Protein AF-A0AAJ5S9N9-F1 (afdb_monomer)

Sequence (191 aa):
MSDKKNPDVIDAAVEFLREYYRARGEDIRPAHAHAAVSHYLGYNSKIALKSDSFFDSTDVDLLNYNETGIQKLVECVPRMKPNPLQRLDLERVGRVIYAGLAPACECCNEKSIDITPLGYEEREPDGWVCQDCASRYEEDYAFCRFCGEDYIYRAADINHRGECPEHNGESVYDVEEEEDMDSLAEYLQNH

pLDDT: mean 90.34, std 10.28, range [36.78, 98.44]

Organism: NCBI:txid2666183

Foldseek 3Di:
DDPPQQPQLLVQLLVQLQVVVVVVVFHFDSLLSSQLLCQQLVDLGNVRQVPDPPDDRRDLLCQLPGDGDLPSVVVRVCVDDDGDSNVDDSVLSSLSSVLSSHAAAPPPRHGDSQKAFADDRSNDGPGIHHPVVCVVPVQQWAAAPPVDPSHIYGPVQQDPVRHGPVCPCVPPDDPVRVVVVVVVVVVVVVD

Radius of gyration: 21.69 Å; Cα contacts (8 Å, |Δi|>4): 264; chains: 1; bounding box: 78×34×50 Å

Structure (mmCIF, N/CA/C/O backbone):
data_AF-A0AAJ5S9N9-F1
#
_entry.id   AF-A0AAJ5S9N9-F1
#
loop_
_atom_site.group_PDB
_atom_site.id
_atom_site.type_symbol
_atom_site.label_atom_id
_atom_site.label_alt_id
_atom_site.label_comp_id
_atom_site.label_asym_id
_atom_site.label_entity_id
_atom_site.label_seq_id
_atom_site.pdbx_PDB_ins_code
_atom_site.Cartn_x
_atom_site.Cartn_y
_atom_site.Cartn_z
_atom_site.occupancy
_atom_site.B_iso_or_equiv
_atom_site.auth_seq_id
_atom_site.auth_comp_id
_atom_site.auth_asym_id
_atom_site.auth_atom_id
_atom_site.pdbx_PDB_model_num
ATOM 1 N N . MET A 1 1 ? -30.061 4.500 -12.562 1.00 36.78 1 MET A N 1
ATOM 2 C CA . MET A 1 1 ? -28.705 3.943 -12.741 1.00 36.78 1 MET A CA 1
ATOM 3 C C . MET A 1 1 ? -28.222 3.628 -11.342 1.00 36.78 1 MET A C 1
ATOM 5 O O . MET A 1 1 ? -28.295 4.509 -10.504 1.00 36.78 1 MET A O 1
ATOM 9 N N . SER A 1 2 ? -27.962 2.355 -11.045 1.00 39.41 2 SER A N 1
ATOM 10 C CA . SER A 1 2 ? -27.610 1.909 -9.693 1.00 39.41 2 SER A CA 1
ATOM 11 C C . SER A 1 2 ? -26.290 2.558 -9.294 1.00 39.41 2 SER A C 1
ATOM 13 O O . SER A 1 2 ? -25.287 2.268 -9.942 1.00 39.41 2 SER A O 1
ATOM 15 N N . ASP A 1 3 ? -26.298 3.395 -8.255 1.00 39.19 3 ASP A N 1
ATOM 16 C CA . ASP A 1 3 ? -25.095 3.825 -7.542 1.00 39.19 3 ASP A CA 1
ATOM 17 C C . ASP A 1 3 ? -24.361 2.567 -7.071 1.00 39.19 3 ASP A C 1
ATOM 19 O O . ASP A 1 3 ? -24.681 1.982 -6.033 1.00 39.19 3 ASP A O 1
ATOM 23 N N . LYS A 1 4 ? -23.401 2.084 -7.864 1.00 45.16 4 LYS A N 1
ATOM 24 C CA . LYS A 1 4 ? -22.360 1.216 -7.331 1.00 45.16 4 LYS A CA 1
ATOM 25 C C . LYS A 1 4 ? -21.549 2.124 -6.420 1.00 45.16 4 LYS A C 1
ATOM 27 O O . L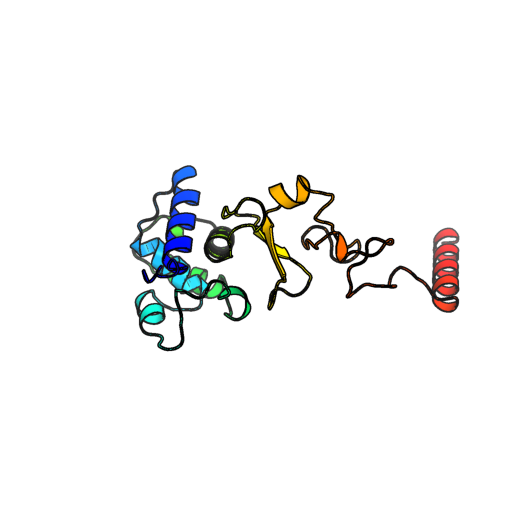YS A 1 4 ? -20.676 2.837 -6.896 1.00 45.16 4 LYS A O 1
ATOM 32 N N . LYS A 1 5 ? -21.902 2.161 -5.131 1.00 50.59 5 LYS A N 1
ATOM 33 C CA . LYS A 1 5 ? -21.013 2.703 -4.102 1.00 50.59 5 LYS A CA 1
ATOM 34 C C . LYS A 1 5 ? -19.645 2.081 -4.348 1.00 50.59 5 LYS A C 1
ATOM 36 O O . LYS A 1 5 ? -19.547 0.852 -4.310 1.00 50.59 5 LYS A O 1
ATOM 41 N N . ASN A 1 6 ? -18.644 2.908 -4.641 1.00 62.38 6 ASN A N 1
ATOM 42 C CA . ASN A 1 6 ? -17.269 2.439 -4.626 1.00 62.38 6 ASN A CA 1
ATOM 43 C C . ASN A 1 6 ? -17.028 1.754 -3.272 1.00 62.38 6 ASN A C 1
ATOM 45 O O . ASN A 1 6 ? -17.528 2.244 -2.249 1.00 62.38 6 ASN A O 1
ATOM 49 N N . PRO A 1 7 ? -16.382 0.577 -3.266 1.00 76.31 7 PRO A N 1
ATOM 50 C CA . PRO A 1 7 ? -16.117 -0.136 -2.030 1.00 76.31 7 PRO A CA 1
ATOM 51 C C . PRO A 1 7 ? -15.269 0.749 -1.115 1.00 76.31 7 PRO A C 1
ATOM 53 O O . PRO A 1 7 ? -14.321 1.383 -1.567 1.00 76.31 7 PRO A O 1
ATOM 56 N N . ASP A 1 8 ? -15.639 0.806 0.163 1.00 92.50 8 ASP A N 1
ATOM 57 C CA . ASP A 1 8 ? -14.889 1.561 1.163 1.00 92.50 8 ASP A CA 1
ATOM 58 C C . ASP A 1 8 ? -13.502 0.920 1.333 1.00 92.50 8 ASP A C 1
ATOM 60 O O . ASP A 1 8 ? -13.375 -0.255 1.698 1.00 92.50 8 ASP A O 1
ATOM 64 N N . VAL A 1 9 ? -12.457 1.683 1.019 1.00 93.81 9 VAL A N 1
ATOM 65 C CA . VAL A 1 9 ? -11.067 1.205 0.991 1.00 93.81 9 VAL A CA 1
ATOM 66 C C . VAL A 1 9 ? -10.547 0.888 2.391 1.00 93.81 9 VAL A C 1
ATOM 68 O O . VAL A 1 9 ? -9.708 0.002 2.560 1.00 93.81 9 VAL A O 1
ATOM 71 N N . ILE A 1 10 ? -11.092 1.545 3.420 1.00 95.88 10 ILE A N 1
ATOM 72 C CA . ILE A 1 10 ? -10.759 1.274 4.819 1.00 95.88 10 ILE A CA 1
ATOM 73 C C . ILE A 1 10 ? -11.354 -0.061 5.239 1.00 95.88 10 ILE A C 1
ATOM 75 O O . ILE A 1 10 ? -10.666 -0.859 5.877 1.00 95.88 10 ILE A O 1
ATOM 79 N N . ASP A 1 11 ? -12.611 -0.322 4.887 1.00 95.81 11 ASP A N 1
ATOM 80 C CA . ASP A 1 11 ? -13.255 -1.608 5.150 1.00 95.81 11 ASP A CA 1
ATOM 81 C C . ASP A 1 11 ? -12.520 -2.745 4.417 1.00 95.81 11 ASP A C 1
ATOM 83 O O . ASP A 1 11 ? -12.259 -3.791 5.018 1.00 95.81 11 ASP A O 1
ATOM 87 N N . ALA A 1 12 ? -12.098 -2.524 3.166 1.00 95.19 12 ALA A N 1
ATOM 88 C CA . ALA A 1 12 ? -11.299 -3.488 2.409 1.00 95.19 12 ALA A CA 1
ATOM 89 C C . ALA A 1 12 ? -9.946 -3.785 3.082 1.00 95.19 12 ALA A C 1
ATOM 91 O O . ALA A 1 12 ? -9.588 -4.951 3.265 1.00 95.19 12 ALA A O 1
ATOM 92 N N . ALA A 1 13 ? -9.221 -2.751 3.523 1.00 97.19 13 ALA A N 1
ATOM 93 C CA . ALA A 1 13 ? -7.955 -2.914 4.235 1.00 97.19 13 ALA A CA 1
ATOM 94 C C . ALA A 1 13 ? -8.126 -3.617 5.590 1.00 97.19 13 ALA A C 1
ATOM 96 O O . ALA A 1 13 ? -7.299 -4.442 5.988 1.00 97.19 13 ALA A O 1
ATOM 97 N N . VAL A 1 14 ? -9.216 -3.319 6.303 1.00 97.88 14 VAL A N 1
ATOM 98 C CA . VAL A 1 14 ? -9.565 -3.968 7.570 1.00 97.88 14 VAL A CA 1
ATOM 99 C C . VAL A 1 14 ? -9.816 -5.455 7.378 1.00 97.88 14 VAL A C 1
ATOM 101 O O . VAL A 1 14 ? -9.286 -6.252 8.155 1.00 97.88 14 VAL A O 1
ATOM 104 N N . GLU A 1 15 ? -10.603 -5.844 6.379 1.00 97.69 15 GLU A N 1
ATOM 105 C CA . GLU A 1 15 ? -10.857 -7.261 6.124 1.00 97.69 15 GLU A CA 1
ATOM 106 C C . GLU A 1 15 ? -9.588 -7.979 5.661 1.00 97.69 15 GLU A C 1
ATOM 108 O O . GLU A 1 15 ? -9.260 -9.016 6.239 1.00 97.69 15 GLU A O 1
ATOM 113 N N . PHE A 1 16 ? -8.795 -7.381 4.765 1.00 97.94 16 PHE A N 1
ATOM 114 C CA . PHE A 1 16 ? -7.518 -7.954 4.325 1.00 97.94 16 PHE A CA 1
ATOM 115 C C . PHE A 1 16 ? -6.560 -8.217 5.500 1.00 97.94 16 PHE A C 1
ATOM 117 O O . PHE A 1 16 ? -6.049 -9.328 5.664 1.00 97.94 16 PHE A O 1
ATOM 124 N N . LEU A 1 17 ? -6.380 -7.233 6.392 1.00 98.44 17 LEU A N 1
ATOM 125 C CA . LEU A 1 17 ? -5.570 -7.379 7.606 1.00 98.44 17 LEU A CA 1
ATOM 126 C C . LEU A 1 17 ? -6.064 -8.537 8.480 1.00 98.44 17 LEU A C 1
ATOM 128 O O . LEU A 1 17 ? -5.274 -9.342 8.984 1.00 98.44 17 LEU A O 1
ATOM 132 N N . ARG A 1 18 ? -7.379 -8.618 8.688 1.00 98.31 18 ARG A N 1
ATOM 133 C CA . ARG A 1 18 ? -7.986 -9.644 9.539 1.00 98.31 18 ARG A CA 1
ATOM 134 C C . ARG A 1 18 ? -7.845 -11.029 8.932 1.00 98.31 18 ARG A C 1
ATOM 136 O O . ARG A 1 18 ? -7.551 -11.962 9.671 1.00 98.31 18 ARG A O 1
ATOM 143 N N . GLU A 1 19 ? -8.051 -11.181 7.632 1.00 98.06 19 GLU A N 1
ATOM 144 C CA . GLU A 1 19 ? -7.910 -12.459 6.933 1.00 98.06 19 GLU A CA 1
ATOM 145 C C . GLU A 1 19 ? -6.461 -12.940 6.928 1.00 98.06 19 GLU A C 1
ATOM 147 O O . GLU A 1 19 ? -6.200 -14.090 7.297 1.00 98.06 19 GLU A O 1
ATOM 152 N N . TYR A 1 20 ? -5.513 -12.042 6.639 1.00 97.88 20 TYR A N 1
ATOM 153 C CA . TYR A 1 20 ? -4.083 -12.340 6.661 1.00 97.88 20 TYR A CA 1
ATOM 154 C C . TYR A 1 20 ? -3.634 -12.920 8.007 1.00 97.88 20 TYR A C 1
ATOM 156 O O . TYR A 1 20 ? -2.923 -13.930 8.061 1.00 97.88 20 TYR A O 1
ATOM 164 N N . TYR A 1 21 ? -4.055 -12.297 9.107 1.00 98.12 21 TYR A N 1
ATOM 165 C CA . TYR A 1 21 ? -3.687 -12.724 10.454 1.00 98.12 21 TYR A CA 1
ATOM 166 C C . TYR A 1 21 ? -4.522 -13.914 10.944 1.00 98.12 21 TYR A C 1
ATOM 168 O O . TYR A 1 21 ? -3.965 -14.830 11.554 1.00 98.12 21 TYR A O 1
ATOM 176 N N . ARG A 1 22 ? -5.807 -14.009 10.582 1.00 97.94 22 ARG A N 1
ATOM 177 C CA . ARG A 1 22 ? -6.646 -15.176 10.905 1.00 97.94 22 ARG A CA 1
ATOM 178 C C . ARG A 1 22 ? -6.066 -16.462 10.321 1.00 97.94 22 ARG A C 1
ATOM 180 O O . ARG A 1 22 ? -5.997 -17.463 11.031 1.00 97.94 22 ARG A O 1
ATOM 187 N N . ALA A 1 23 ? -5.574 -16.424 9.080 1.00 97.12 23 ALA A N 1
ATOM 188 C CA . ALA A 1 23 ? -4.885 -17.551 8.442 1.00 97.12 23 ALA A CA 1
ATOM 189 C C . ALA A 1 23 ? -3.604 -17.989 9.185 1.00 97.12 23 ALA A C 1
ATOM 191 O O . ALA A 1 23 ? -3.107 -19.093 8.977 1.00 97.12 23 ALA A O 1
ATOM 192 N N . ARG A 1 24 ? -3.079 -17.136 10.072 1.00 96.25 24 ARG A N 1
ATOM 193 C CA . ARG A 1 24 ? -1.870 -17.349 10.880 1.00 96.25 24 ARG A CA 1
ATOM 194 C C . ARG A 1 24 ? -2.178 -17.557 12.369 1.00 96.25 24 ARG A C 1
ATOM 196 O O . ARG A 1 24 ? -1.274 -17.489 13.193 1.00 96.25 24 ARG A O 1
ATOM 203 N N . GLY A 1 25 ? -3.440 -17.829 12.716 1.00 96.75 25 GLY A N 1
ATOM 204 C CA . GLY A 1 25 ? -3.875 -18.117 14.089 1.00 96.75 25 GLY A CA 1
ATOM 205 C C . GLY A 1 25 ? -4.161 -16.881 14.948 1.00 96.75 25 GLY A C 1
ATOM 206 O O . GLY A 1 25 ? -4.340 -17.001 16.158 1.00 96.75 25 GLY A O 1
ATOM 207 N N . GLU A 1 26 ? -4.226 -15.699 14.338 1.00 96.62 26 GLU A N 1
ATOM 208 C CA . GLU A 1 26 ? -4.404 -14.417 15.015 1.00 96.62 26 GLU A CA 1
ATOM 209 C C . GLU A 1 26 ? -5.800 -13.838 14.752 1.00 96.62 26 GLU A C 1
ATOM 211 O O . GLU A 1 26 ? -6.088 -13.343 13.664 1.00 96.62 26 GLU A O 1
ATOM 216 N N . ASP A 1 27 ? -6.688 -13.865 15.751 1.00 96.50 27 ASP A N 1
ATOM 217 C CA . ASP A 1 27 ? -8.040 -13.303 15.611 1.00 96.50 27 ASP A CA 1
ATOM 218 C C . ASP A 1 27 ? -8.102 -11.821 16.017 1.00 96.50 27 ASP A C 1
ATOM 220 O O . ASP A 1 27 ? -8.315 -11.455 17.180 1.00 96.50 27 ASP A O 1
ATOM 224 N N . ILE A 1 28 ? -7.919 -10.939 15.034 1.00 97.50 28 ILE A N 1
ATOM 225 C CA . ILE A 1 28 ? -8.038 -9.491 15.221 1.00 97.50 28 ILE A CA 1
ATOM 226 C C . ILE A 1 28 ? -9.510 -9.077 15.083 1.00 97.50 28 ILE A C 1
ATOM 228 O O . ILE A 1 28 ? -10.140 -9.183 14.025 1.00 97.50 28 ILE A O 1
ATOM 232 N N . ARG A 1 29 ? -10.069 -8.535 16.170 1.00 97.06 29 ARG A N 1
ATOM 233 C CA . ARG A 1 29 ? -11.438 -7.9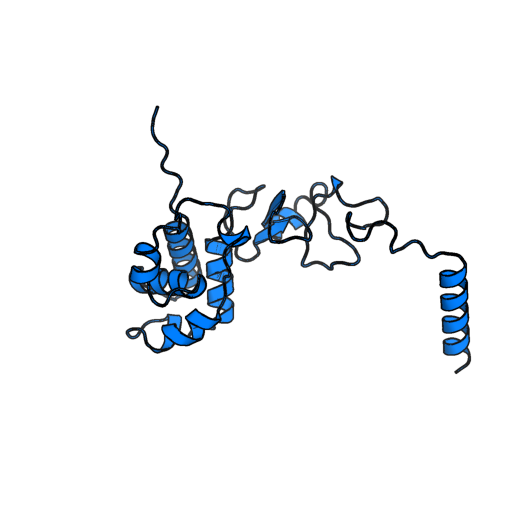97 16.174 1.00 97.06 29 ARG A CA 1
ATOM 234 C C . ARG A 1 29 ? -11.564 -6.794 15.224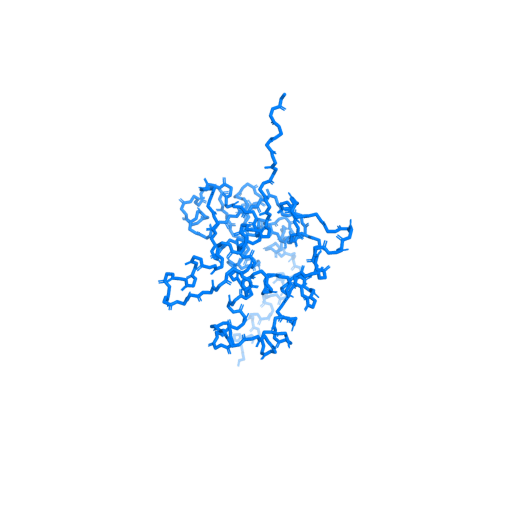 1.00 97.06 29 ARG A C 1
ATOM 236 O O . ARG A 1 29 ? -10.661 -5.955 15.220 1.00 97.06 29 ARG A O 1
ATOM 243 N N . PRO A 1 30 ? -12.715 -6.609 14.544 1.00 96.94 30 PRO A N 1
ATOM 244 C CA . PRO A 1 30 ? -12.934 -5.490 13.620 1.00 96.94 30 PRO A CA 1
ATOM 245 C C . PRO A 1 30 ? -12.592 -4.117 14.209 1.00 96.94 30 PRO A C 1
ATOM 247 O O . PRO A 1 30 ? -11.934 -3.302 13.573 1.00 96.94 30 PRO A O 1
ATOM 250 N N . ALA A 1 31 ? -12.982 -3.862 15.462 1.00 96.31 31 ALA A N 1
ATOM 251 C CA . ALA A 1 31 ? -12.706 -2.589 16.126 1.00 96.31 31 ALA A CA 1
ATOM 252 C C . ALA A 1 31 ? -11.200 -2.292 16.270 1.00 96.31 31 ALA A C 1
ATOM 254 O O . ALA A 1 31 ? -10.799 -1.136 16.162 1.00 96.31 31 ALA A O 1
ATOM 255 N N . HIS A 1 32 ? -10.376 -3.320 16.498 1.00 97.75 32 HIS A N 1
ATOM 256 C CA . HIS A 1 32 ? -8.926 -3.165 16.614 1.00 97.75 32 HIS A CA 1
ATOM 257 C C . HIS A 1 32 ? -8.269 -3.004 15.243 1.00 97.75 32 HIS A C 1
ATOM 259 O O . HIS A 1 32 ? -7.399 -2.155 15.096 1.00 97.75 32 HIS A O 1
ATOM 265 N N . ALA A 1 33 ? -8.731 -3.755 14.239 1.00 98.00 33 ALA A N 1
ATOM 266 C CA . ALA A 1 33 ? -8.258 -3.623 12.863 1.00 98.00 33 ALA A CA 1
ATOM 267 C C . ALA A 1 33 ? -8.526 -2.215 12.310 1.00 98.00 33 ALA A C 1
ATOM 269 O O . ALA A 1 33 ? -7.608 -1.567 11.823 1.00 98.00 33 ALA A O 1
ATOM 270 N N . HIS A 1 34 ? -9.736 -1.676 12.490 1.00 97.88 34 HIS A N 1
ATOM 271 C CA . HIS A 1 34 ? -10.019 -0.293 12.099 1.00 97.88 34 HIS A CA 1
ATOM 272 C C . HIS A 1 34 ? -9.128 0.727 12.804 1.00 97.88 34 HIS A C 1
ATOM 274 O O . HIS A 1 34 ? -8.722 1.706 12.185 1.00 97.88 34 HIS A O 1
ATOM 280 N N . ALA A 1 35 ? -8.872 0.540 14.102 1.00 97.75 35 ALA A N 1
ATOM 281 C CA . ALA A 1 35 ? -7.980 1.428 14.834 1.00 97.75 35 ALA A CA 1
ATOM 282 C C . ALA A 1 35 ? -6.565 1.369 14.244 1.00 97.75 35 ALA A C 1
ATOM 284 O O . ALA A 1 35 ? -6.002 2.419 13.965 1.00 97.75 35 ALA A O 1
ATOM 285 N N . ALA A 1 36 ? -6.046 0.169 13.963 1.00 98.06 36 ALA A N 1
ATOM 286 C CA . ALA A 1 36 ? -4.746 -0.018 13.328 1.00 98.06 36 ALA A CA 1
ATOM 287 C C . ALA A 1 36 ? -4.664 0.662 11.953 1.00 98.06 36 ALA A C 1
ATOM 289 O O . ALA A 1 36 ? -3.747 1.442 11.730 1.00 98.06 36 ALA A O 1
ATOM 290 N N . VAL A 1 37 ? -5.652 0.458 11.073 1.00 97.94 37 VAL A N 1
ATOM 291 C CA . VAL A 1 37 ? -5.695 1.132 9.761 1.00 97.94 37 VAL A CA 1
ATOM 292 C C . VAL A 1 37 ? -5.740 2.655 9.924 1.00 97.94 37 VAL A C 1
ATOM 294 O O . VAL A 1 37 ? -4.993 3.367 9.266 1.00 97.94 37 VAL A O 1
ATOM 297 N N . SER A 1 38 ? -6.530 3.167 10.873 1.00 97.19 38 SER A N 1
ATOM 298 C CA . SER A 1 38 ? -6.585 4.615 11.143 1.00 97.19 38 SER A CA 1
ATOM 299 C C . SER A 1 38 ? -5.248 5.162 11.647 1.00 97.19 38 SER A C 1
ATOM 301 O O . SER A 1 38 ? -4.851 6.257 11.268 1.00 97.19 38 SER A O 1
ATOM 303 N N . HIS A 1 39 ? -4.551 4.408 12.501 1.00 97.69 39 HIS A N 1
ATOM 304 C CA . HIS A 1 39 ? -3.219 4.771 12.975 1.00 97.69 39 HIS A CA 1
ATOM 305 C C . HIS A 1 39 ? -2.203 4.758 11.840 1.00 97.69 39 HIS A C 1
ATOM 307 O O . HIS A 1 39 ? -1.401 5.674 11.758 1.00 97.69 39 HIS A O 1
ATOM 313 N N . TYR A 1 40 ? -2.253 3.772 10.946 1.00 97.62 40 TYR A N 1
ATOM 314 C CA . TYR A 1 40 ? -1.366 3.731 9.785 1.00 97.62 40 TYR A CA 1
ATOM 315 C C . TYR A 1 40 ? -1.542 4.951 8.865 1.00 97.62 40 TYR A C 1
ATOM 317 O O . TYR A 1 40 ? -0.566 5.462 8.328 1.00 97.62 40 TYR A O 1
ATOM 325 N N . LEU A 1 41 ? -2.768 5.473 8.769 1.00 95.94 41 LEU A N 1
ATOM 326 C CA . LEU A 1 41 ? -3.107 6.716 8.066 1.00 95.94 41 LEU A CA 1
ATOM 327 C C . LEU A 1 41 ? -2.806 7.997 8.876 1.00 95.94 41 LEU A C 1
ATOM 329 O O . LEU A 1 41 ? -3.304 9.066 8.549 1.00 95.94 41 LEU A O 1
ATOM 333 N N . GLY A 1 42 ? -2.069 7.909 9.986 1.00 95.50 42 GLY A N 1
ATOM 334 C CA . GLY A 1 42 ? -1.658 9.078 10.773 1.00 95.50 42 GLY A CA 1
ATOM 335 C C . GLY A 1 42 ? -2.635 9.523 11.875 1.00 95.50 42 GLY A C 1
ATOM 336 O O . GLY A 1 42 ? -2.307 10.393 12.689 1.00 95.50 42 GLY A O 1
ATOM 337 N N . TYR A 1 43 ? -3.817 8.912 11.993 1.00 95.69 43 TYR A N 1
ATOM 338 C CA . TYR A 1 43 ? -4.842 9.347 12.947 1.00 95.69 43 TYR A CA 1
ATOM 339 C C . TYR A 1 43 ? -4.687 8.705 14.331 1.00 95.69 43 TYR A C 1
ATOM 341 O O . TYR A 1 43 ? -4.422 7.516 14.492 1.00 95.69 43 TYR A O 1
ATOM 349 N N . ASN A 1 44 ? -4.992 9.468 15.385 1.00 95.06 44 ASN A N 1
ATOM 350 C CA . ASN A 1 44 ? -4.966 8.957 16.765 1.00 95.06 44 ASN A CA 1
ATOM 351 C C . ASN A 1 44 ? -6.136 8.008 17.098 1.00 95.06 44 ASN A C 1
ATOM 353 O O . ASN A 1 44 ? -6.152 7.415 18.174 1.00 95.06 44 ASN A O 1
ATOM 357 N N . SER A 1 45 ? -7.159 7.893 16.241 1.00 94.06 45 SER A N 1
ATOM 358 C CA . SER A 1 45 ? -8.272 6.949 16.421 1.00 94.06 45 SER A CA 1
ATOM 359 C C . SER A 1 45 ? -9.131 6.813 15.160 1.00 94.06 45 SER A C 1
ATOM 361 O O . SER A 1 45 ? -9.163 7.714 14.326 1.00 94.06 45 SER A O 1
ATO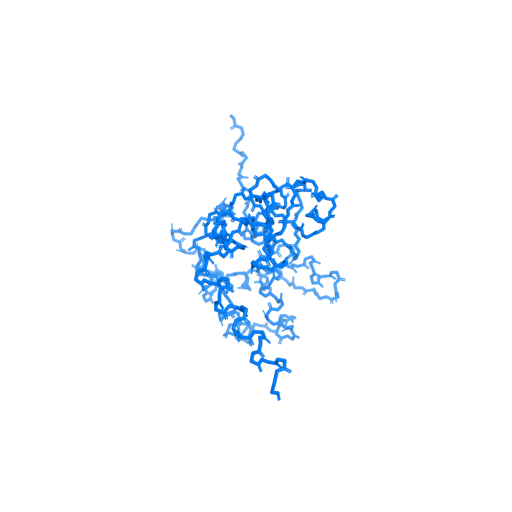M 363 N N . LYS A 1 46 ? -9.944 5.748 15.100 1.00 93.88 46 LYS A N 1
ATOM 364 C CA . LYS A 1 46 ? -11.015 5.587 14.097 1.00 93.88 46 LYS A CA 1
ATOM 365 C C . LYS A 1 46 ? -11.997 6.766 14.068 1.00 93.88 46 LYS A C 1
ATOM 367 O O . LYS A 1 46 ? -12.507 7.113 13.011 1.00 93.88 46 LYS A O 1
ATOM 372 N N . ILE A 1 47 ? -12.306 7.354 15.226 1.00 94.69 47 ILE A N 1
ATOM 373 C CA . ILE A 1 47 ? -13.248 8.482 15.316 1.00 94.69 47 ILE A CA 1
ATOM 374 C C . ILE A 1 47 ? -12.629 9.739 14.704 1.00 94.69 47 ILE A C 1
ATOM 376 O O . ILE A 1 47 ? -13.343 10.485 14.044 1.00 94.69 47 ILE A O 1
ATOM 380 N N . ALA A 1 48 ? -11.321 9.946 14.889 1.00 94.81 48 ALA A N 1
ATOM 381 C CA . ALA A 1 48 ? -10.605 11.069 14.295 1.00 94.81 48 ALA A CA 1
ATOM 382 C C . ALA A 1 48 ? -10.610 10.971 12.764 1.00 94.81 48 ALA A C 1
ATOM 384 O O . ALA A 1 48 ? -11.031 11.926 12.127 1.00 94.81 48 ALA A O 1
ATOM 385 N N . LEU A 1 49 ? -10.280 9.796 12.208 1.00 94.25 49 LEU A N 1
ATOM 386 C CA . LEU A 1 49 ? -10.369 9.533 10.765 1.00 94.25 49 LEU A CA 1
ATOM 387 C C . LEU A 1 49 ? -11.779 9.821 10.225 1.00 94.25 49 LEU A C 1
ATOM 389 O O . LEU A 1 49 ? -11.953 10.574 9.281 1.00 94.25 4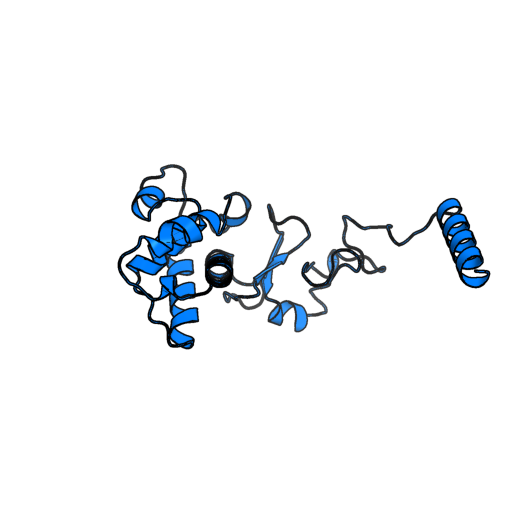9 LEU A O 1
ATOM 393 N N . LYS A 1 50 ? -12.818 9.278 10.873 1.00 92.19 50 LYS A N 1
ATOM 394 C CA . LYS A 1 50 ? -14.214 9.469 10.437 1.00 92.19 50 LYS A CA 1
ATOM 395 C C . LYS A 1 50 ? -14.741 10.896 10.565 1.00 92.19 50 LYS A C 1
ATOM 397 O O . LYS A 1 50 ? -15.769 11.207 9.973 1.00 92.19 50 LYS A O 1
ATOM 402 N N . SER A 1 51 ? -14.122 11.704 11.418 1.00 93.56 51 SER A N 1
ATOM 403 C CA . SER A 1 51 ? -14.513 13.099 11.624 1.00 93.56 51 SER A CA 1
ATOM 404 C C . SER A 1 51 ? -13.788 14.049 10.671 1.00 93.56 51 SER A C 1
ATOM 406 O O . SER A 1 51 ? -14.090 15.240 10.683 1.00 93.56 51 SER A O 1
ATOM 408 N N . ASP A 1 52 ? -12.832 13.550 9.884 1.00 92.88 52 ASP A N 1
ATOM 409 C CA . ASP A 1 52 ? -12.106 14.344 8.905 1.00 92.88 52 ASP A CA 1
ATOM 410 C C . ASP A 1 52 ? -12.969 14.569 7.660 1.00 92.88 52 ASP A C 1
ATOM 412 O O . ASP A 1 52 ? -13.328 13.631 6.953 1.00 92.88 52 ASP A O 1
ATOM 416 N N . SER A 1 53 ? -13.330 15.826 7.404 1.00 90.81 53 SER A N 1
ATOM 417 C CA . SER A 1 53 ? -14.154 16.206 6.255 1.00 90.81 53 SER A CA 1
ATOM 418 C C . SER A 1 53 ? -13.408 16.174 4.922 1.00 90.81 53 SER A C 1
ATOM 420 O O . SER A 1 53 ? -14.057 16.271 3.883 1.00 90.81 53 SER A O 1
ATOM 422 N N . PHE A 1 54 ? -12.076 16.104 4.943 1.00 87.75 54 PHE A N 1
ATOM 423 C CA . PHE A 1 54 ? -11.241 16.046 3.743 1.00 87.75 54 PHE A CA 1
ATOM 424 C C . PHE A 1 54 ? -10.846 14.616 3.369 1.00 87.75 54 PHE A C 1
ATOM 426 O O . PHE A 1 54 ? -10.284 14.410 2.299 1.00 87.75 54 PHE A O 1
ATOM 433 N N . PHE A 1 55 ? -11.149 13.639 4.226 1.00 90.00 55 PHE A N 1
ATOM 434 C CA . PHE A 1 55 ? -10.847 12.240 3.969 1.00 90.00 55 PHE A CA 1
ATOM 435 C C . PHE A 1 55 ? -11.972 11.569 3.168 1.00 90.00 55 PHE A C 1
ATOM 437 O O . PHE A 1 55 ? -13.113 11.495 3.634 1.00 90.00 55 PHE A O 1
ATOM 444 N N . ASP A 1 56 ? -11.647 11.029 1.993 1.00 90.81 56 ASP A N 1
ATOM 445 C CA . ASP A 1 56 ? -12.560 10.219 1.184 1.00 90.81 56 ASP A CA 1
ATOM 446 C C . ASP A 1 56 ? -12.221 8.727 1.326 1.00 90.81 56 ASP A C 1
ATOM 448 O O . ASP A 1 56 ? -11.200 8.249 0.841 1.00 90.81 56 ASP A O 1
ATOM 452 N N . SER A 1 57 ? -13.098 7.962 1.987 1.00 90.12 57 SER A N 1
ATOM 453 C CA . SER A 1 57 ? -12.913 6.514 2.158 1.00 90.12 57 SER A CA 1
ATOM 454 C C . SER A 1 57 ? -13.255 5.688 0.917 1.00 90.12 57 SER A C 1
ATOM 456 O O . SER A 1 57 ? -13.203 4.460 0.967 1.00 90.12 57 SER A O 1
ATOM 458 N N . THR A 1 58 ? -13.632 6.325 -0.187 1.00 91.38 58 THR A N 1
ATOM 459 C CA . THR A 1 58 ? -13.903 5.669 -1.472 1.00 91.38 58 THR A CA 1
ATOM 460 C C . THR A 1 58 ? -12.837 5.946 -2.525 1.00 91.38 58 THR A C 1
ATOM 462 O O . THR A 1 58 ? -12.934 5.410 -3.633 1.00 91.38 58 THR A O 1
ATOM 465 N N . ASP A 1 59 ? -11.827 6.742 -2.172 1.00 90.44 59 ASP A N 1
ATOM 466 C CA . ASP A 1 59 ? -10.690 7.031 -3.029 1.00 90.44 59 ASP A CA 1
ATOM 467 C C . ASP A 1 59 ? -9.718 5.844 -3.050 1.00 90.44 59 ASP A C 1
ATOM 469 O O . ASP A 1 59 ? -9.117 5.479 -2.038 1.00 90.44 59 ASP A O 1
ATOM 473 N N . VAL A 1 60 ? -9.595 5.220 -4.220 1.00 87.56 60 VAL A N 1
ATOM 474 C CA . VAL A 1 60 ? -8.723 4.061 -4.452 1.00 87.56 60 VAL A CA 1
ATOM 475 C C . VAL A 1 60 ? -7.250 4.448 -4.538 1.00 87.56 60 VAL A C 1
ATOM 477 O O . VAL A 1 60 ? -6.392 3.607 -4.281 1.00 87.56 60 VAL A O 1
ATOM 480 N N . ASP A 1 61 ? -6.969 5.719 -4.815 1.00 86.50 61 ASP A N 1
ATOM 481 C CA . ASP A 1 61 ? -5.630 6.266 -4.994 1.00 86.50 61 ASP A CA 1
ATOM 482 C C . ASP A 1 61 ? -5.118 6.921 -3.703 1.00 86.50 61 ASP A C 1
ATOM 484 O O . ASP A 1 61 ? -4.141 7.662 -3.711 1.00 86.50 61 ASP A O 1
ATOM 488 N N . LEU A 1 62 ? -5.737 6.633 -2.551 1.00 89.00 62 LEU A N 1
ATOM 489 C CA . LEU A 1 62 ? -5.416 7.287 -1.278 1.00 89.00 62 LEU A CA 1
ATOM 490 C C . LEU A 1 62 ? -3.921 7.229 -0.907 1.00 89.00 62 LEU A C 1
ATOM 492 O O . LEU A 1 62 ? -3.422 8.144 -0.253 1.00 89.00 62 LEU A O 1
ATOM 496 N N . LEU A 1 63 ? -3.209 6.161 -1.285 1.00 89.50 63 LEU A N 1
ATOM 497 C CA . LEU A 1 63 ? -1.795 5.964 -0.952 1.00 89.50 63 LEU A CA 1
ATOM 498 C C . LEU A 1 63 ? -0.873 6.909 -1.728 1.00 89.50 63 LEU A C 1
ATOM 500 O O . LEU A 1 63 ? 0.221 7.197 -1.255 1.00 89.50 63 LEU A O 1
ATOM 504 N N . ASN A 1 64 ? -1.336 7.430 -2.862 1.00 84.06 64 ASN A N 1
ATOM 505 C CA . ASN A 1 64 ? -0.565 8.284 -3.758 1.00 84.06 64 ASN A CA 1
ATOM 506 C C . ASN A 1 64 ? -0.254 9.653 -3.130 1.00 84.06 64 ASN A C 1
ATOM 508 O O . ASN A 1 64 ? 0.767 10.274 -3.427 1.00 84.06 64 ASN A O 1
ATOM 512 N N . TYR A 1 65 ? -1.128 10.132 -2.240 1.00 81.25 65 TYR A N 1
ATOM 513 C CA . TYR A 1 65 ? -1.029 11.475 -1.662 1.00 81.25 65 TYR A CA 1
ATOM 514 C C . TYR A 1 65 ? -1.101 11.522 -0.131 1.00 81.25 65 TYR A C 1
ATOM 516 O O . TYR A 1 65 ? -0.714 12.538 0.452 1.00 81.25 65 TYR A O 1
ATOM 524 N N . ASN A 1 66 ? -1.581 10.473 0.547 1.00 82.75 66 ASN A N 1
ATOM 525 C CA . ASN A 1 66 ? -1.585 10.453 2.010 1.00 82.75 66 ASN A CA 1
ATOM 526 C C . ASN A 1 66 ? -0.217 10.052 2.561 1.00 82.75 66 ASN A C 1
ATOM 528 O O . ASN A 1 66 ? 0.340 9.014 2.208 1.00 82.75 66 ASN A O 1
ATOM 532 N N . GLU A 1 67 ? 0.278 10.828 3.524 1.00 81.75 67 GLU A N 1
ATOM 533 C CA . GLU A 1 67 ? 1.413 10.404 4.336 1.00 81.75 67 GLU A CA 1
ATOM 534 C C . GLU A 1 67 ? 0.969 9.239 5.231 1.00 81.75 67 GLU A C 1
ATOM 536 O O . GLU A 1 67 ? 0.200 9.404 6.181 1.00 81.75 67 GLU A O 1
ATOM 541 N N . THR A 1 68 ? 1.425 8.034 4.895 1.00 89.75 68 THR A N 1
ATOM 542 C CA . THR A 1 68 ? 1.164 6.825 5.677 1.00 89.75 68 THR A CA 1
ATOM 543 C C . THR A 1 68 ? 2.410 6.404 6.440 1.00 89.75 68 THR A C 1
ATOM 545 O O . THR A 1 68 ? 3.538 6.736 6.075 1.00 89.75 68 THR A O 1
ATOM 548 N N . GLY A 1 69 ? 2.237 5.676 7.542 1.00 91.50 69 GLY A N 1
ATOM 549 C CA . GLY A 1 69 ? 3.397 5.212 8.281 1.00 91.50 69 GLY A CA 1
ATOM 550 C C . GLY A 1 69 ? 3.106 4.478 9.575 1.00 91.50 69 GLY A C 1
ATOM 551 O O . GLY A 1 69 ? 2.030 4.531 10.170 1.00 91.50 69 GLY A O 1
ATOM 552 N N . ILE A 1 70 ? 4.140 3.79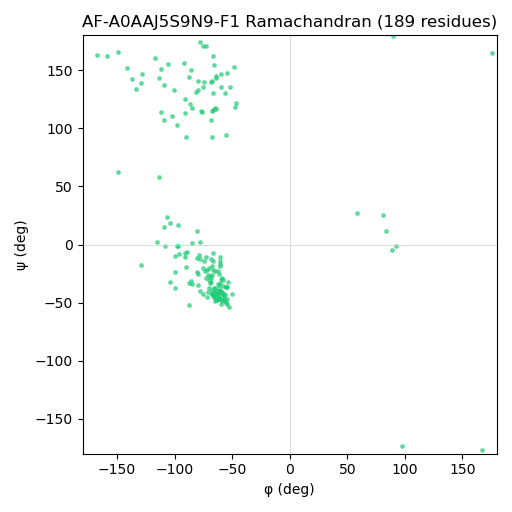9 10.062 1.00 95.75 70 ILE A N 1
ATOM 553 C CA . ILE A 1 70 ? 4.057 2.988 11.279 1.00 95.75 70 ILE A CA 1
ATOM 554 C C . ILE A 1 70 ? 4.163 3.804 12.571 1.00 95.75 70 ILE A C 1
ATOM 556 O O . ILE A 1 70 ? 3.891 3.271 13.643 1.00 95.75 70 ILE A O 1
ATOM 560 N N . GLN A 1 71 ? 4.541 5.084 12.504 1.00 96.38 71 GLN A N 1
ATOM 561 C CA . GLN A 1 71 ? 4.814 5.903 13.693 1.00 96.38 71 GLN A CA 1
ATOM 562 C C . GLN A 1 71 ? 3.623 5.895 14.662 1.00 96.38 71 GLN A C 1
ATOM 564 O O . GLN A 1 71 ? 3.745 5.536 15.833 1.00 96.38 71 GLN A O 1
ATOM 569 N N . LYS A 1 72 ? 2.427 6.180 14.145 1.00 96.50 72 LYS A N 1
ATOM 570 C CA . LYS A 1 72 ? 1.189 6.188 14.928 1.00 96.50 72 LYS A CA 1
ATOM 571 C C . LYS A 1 72 ? 0.738 4.796 15.359 1.00 96.50 72 LYS A C 1
ATOM 573 O O . LYS A 1 72 ? 0.163 4.671 16.442 1.00 96.50 72 LYS A O 1
ATOM 578 N N . LEU A 1 73 ? 1.025 3.750 14.578 1.00 96.25 73 LEU A N 1
ATOM 579 C CA . LEU A 1 73 ? 0.812 2.362 15.009 1.00 96.25 73 LEU A CA 1
ATOM 580 C C . LEU A 1 73 ? 1.633 2.064 16.269 1.00 96.25 73 LEU A C 1
ATOM 582 O O . LEU A 1 73 ? 1.072 1.610 17.267 1.00 96.25 73 LEU A O 1
ATOM 586 N N . VAL A 1 74 ? 2.931 2.374 16.244 1.00 97.25 74 VAL A N 1
ATOM 587 C CA . VAL A 1 74 ? 3.861 2.160 17.365 1.00 97.25 74 VAL A CA 1
ATOM 588 C C . VAL A 1 74 ? 3.445 2.966 18.597 1.00 97.25 74 VAL A C 1
ATOM 590 O O . VAL A 1 74 ? 3.475 2.450 19.713 1.00 97.25 74 VAL A O 1
ATOM 593 N N . GLU A 1 75 ? 2.987 4.205 18.413 1.00 97.06 75 GLU A N 1
ATOM 594 C CA . GLU A 1 75 ? 2.504 5.046 19.514 1.00 97.06 75 GLU A CA 1
ATOM 595 C C . GLU A 1 75 ? 1.201 4.533 20.150 1.00 97.06 75 GLU A C 1
ATOM 597 O O . GLU A 1 75 ? 1.038 4.583 21.377 1.00 97.06 75 GLU A O 1
ATOM 602 N N . CYS A 1 76 ? 0.243 4.092 19.328 1.00 97.00 76 CYS A N 1
ATOM 603 C CA . CYS A 1 76 ? -1.143 3.907 19.758 1.00 97.00 76 CYS A CA 1
ATOM 604 C C . CYS A 1 76 ? -1.500 2.455 20.085 1.00 97.00 76 CYS A C 1
ATOM 606 O O . CYS A 1 76 ? -2.224 2.223 21.058 1.00 97.00 76 CYS A O 1
ATOM 608 N N . VAL A 1 77 ? -0.984 1.471 19.338 1.00 96.88 77 VAL A N 1
ATOM 609 C CA . VAL A 1 77 ? -1.320 0.047 19.534 1.00 96.88 77 VAL A CA 1
ATOM 610 C C . VAL A 1 77 ? -1.032 -0.436 20.965 1.00 96.88 77 VAL A C 1
ATOM 612 O O . VAL A 1 77 ? -1.913 -1.074 21.555 1.00 96.88 77 VAL A O 1
ATOM 615 N N . PRO A 1 78 ? 0.104 -0.090 21.605 1.00 96.75 78 PRO A N 1
ATOM 616 C CA . PRO A 1 78 ? 0.372 -0.496 22.987 1.00 96.75 78 PRO A CA 1
ATOM 617 C C . PRO A 1 78 ? -0.648 0.033 24.006 1.00 96.75 78 PRO A C 1
ATOM 619 O O . PRO A 1 78 ? -0.851 -0.585 25.048 1.00 96.75 78 PRO A O 1
ATOM 622 N N . ARG A 1 79 ? -1.325 1.151 23.709 1.00 95.56 79 ARG A N 1
ATOM 623 C CA . ARG A 1 79 ? -2.296 1.812 24.602 1.00 95.56 79 ARG A CA 1
ATOM 624 C C . ARG A 1 79 ? -3.734 1.329 24.399 1.00 95.56 79 ARG A C 1
ATOM 626 O O . ARG A 1 79 ? -4.625 1.715 25.156 1.00 95.56 79 ARG A O 1
ATOM 633 N N . MET A 1 80 ? -3.983 0.515 23.375 1.00 94.88 80 MET A N 1
ATOM 634 C CA . MET A 1 80 ? -5.299 -0.064 23.117 1.00 94.88 80 MET A CA 1
ATOM 635 C C . MET A 1 80 ? -5.701 -1.053 24.219 1.00 94.88 80 MET A C 1
ATOM 637 O O . MET A 1 80 ? -4.873 -1.575 24.967 1.00 94.88 80 MET A O 1
ATOM 641 N N . LYS A 1 81 ? -7.003 -1.366 24.290 1.00 94.25 81 LYS A N 1
ATOM 642 C CA . LYS A 1 81 ? -7.474 -2.502 25.096 1.00 94.25 81 LYS A CA 1
ATOM 643 C C . LYS A 1 81 ? -6.735 -3.784 24.670 1.00 94.25 81 LYS A C 1
ATOM 645 O O . LYS A 1 81 ? -6.439 -3.908 23.478 1.00 94.25 81 LYS A O 1
ATOM 650 N N . PRO A 1 82 ? -6.485 -4.731 25.600 1.00 96.06 82 PRO A N 1
ATOM 651 C CA . PRO A 1 82 ? -5.726 -5.946 25.318 1.00 96.06 82 PRO A CA 1
ATOM 652 C C . PRO A 1 82 ? -6.171 -6.641 24.031 1.00 96.06 82 PRO A C 1
ATOM 654 O O . PRO A 1 82 ? -7.353 -6.970 23.877 1.00 96.06 82 PRO A O 1
ATOM 657 N N . ASN A 1 83 ? -5.240 -6.823 23.093 1.00 95.75 83 ASN A N 1
ATOM 658 C CA . ASN A 1 83 ? -5.538 -7.401 21.786 1.00 95.75 83 ASN A CA 1
ATOM 659 C C . ASN A 1 83 ? -4.295 -7.997 21.093 1.00 95.75 83 ASN A C 1
ATOM 661 O O . ASN A 1 83 ? -3.172 -7.647 21.456 1.00 95.75 83 ASN A O 1
ATOM 665 N N . PRO A 1 84 ? -4.477 -8.861 20.074 1.00 96.50 84 PRO A N 1
ATOM 666 C CA . PRO A 1 84 ? -3.359 -9.523 19.406 1.0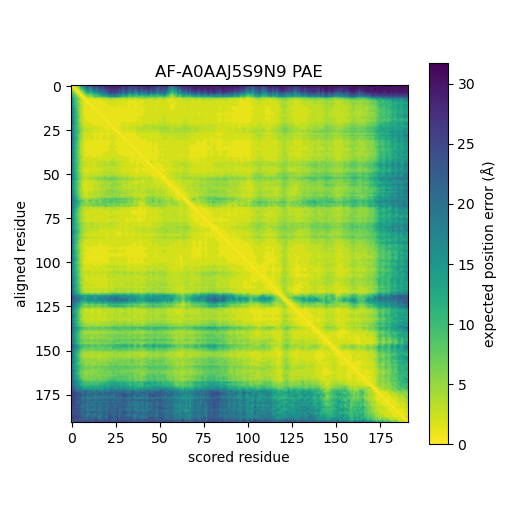0 96.50 84 PRO A CA 1
ATOM 667 C C . PRO A 1 84 ? -2.329 -8.597 18.752 1.00 96.50 84 PRO A C 1
ATOM 669 O O . PRO A 1 84 ? -1.161 -8.956 18.728 1.00 96.50 84 PRO A O 1
ATOM 672 N N . LEU A 1 85 ? -2.697 -7.399 18.283 1.00 96.75 85 LEU A N 1
ATOM 673 C CA . LEU A 1 85 ? -1.750 -6.487 17.621 1.00 96.75 85 LEU A CA 1
ATOM 674 C C . LEU A 1 85 ? -0.571 -6.102 18.526 1.00 96.75 85 LEU A C 1
ATOM 676 O O . LEU A 1 85 ? 0.521 -5.865 18.032 1.00 96.75 85 LEU A O 1
ATOM 680 N N . GLN A 1 86 ? -0.768 -6.084 19.849 1.00 97.25 86 GLN A N 1
ATOM 681 C CA . GLN A 1 86 ? 0.254 -5.684 20.828 1.00 97.25 86 GLN A CA 1
ATOM 682 C C . GLN A 1 86 ? 1.451 -6.643 20.916 1.00 97.25 86 GLN A C 1
ATOM 684 O O . GLN A 1 86 ? 2.461 -6.295 21.520 1.00 97.25 86 GLN A O 1
ATOM 689 N N . ARG A 1 87 ? 1.334 -7.850 20.353 1.00 96.12 87 ARG A N 1
ATOM 690 C CA . ARG A 1 87 ? 2.393 -8.875 20.325 1.00 96.12 87 ARG A CA 1
ATOM 691 C C . ARG A 1 87 ? 2.894 -9.186 18.915 1.00 96.12 87 ARG A C 1
ATOM 693 O O . ARG A 1 87 ? 3.701 -10.096 18.752 1.00 96.12 87 ARG A O 1
ATOM 700 N N . LEU A 1 88 ? 2.372 -8.490 17.908 1.00 96.88 88 LEU A N 1
ATOM 701 C CA . LEU A 1 88 ? 2.799 -8.637 16.524 1.00 96.88 88 LEU A CA 1
ATOM 702 C C . LEU A 1 88 ? 3.906 -7.632 16.215 1.00 96.88 88 LEU A C 1
ATOM 704 O O . LEU A 1 88 ? 4.005 -6.582 16.845 1.00 96.88 88 LEU A O 1
ATOM 708 N N . ASP A 1 89 ? 4.710 -7.959 15.211 1.00 96.75 89 ASP A N 1
ATOM 709 C CA . ASP A 1 89 ? 5.630 -7.006 14.609 1.00 96.75 89 ASP A CA 1
ATOM 710 C C . ASP A 1 89 ? 4.838 -5.914 13.872 1.00 96.75 89 ASP A C 1
ATOM 712 O O . ASP A 1 89 ? 4.123 -6.195 12.904 1.00 96.75 89 ASP A O 1
ATOM 716 N N . LEU A 1 90 ? 4.943 -4.674 14.356 1.00 96.75 90 LEU A N 1
ATOM 717 C CA . LEU A 1 90 ? 4.181 -3.544 13.832 1.00 96.75 90 LEU A CA 1
ATOM 718 C C . LEU A 1 90 ? 4.683 -3.064 12.467 1.00 96.75 90 LEU A C 1
ATOM 720 O O . LEU A 1 90 ? 3.886 -2.493 11.724 1.00 96.75 90 LEU A O 1
ATOM 724 N N . GLU A 1 91 ? 5.938 -3.341 12.100 1.00 96.44 91 GLU A N 1
ATOM 725 C CA . GLU A 1 91 ? 6.422 -3.097 10.736 1.00 96.44 91 GLU A CA 1
ATOM 726 C C . GLU A 1 91 ? 5.677 -3.994 9.753 1.00 96.44 91 GLU A C 1
ATOM 728 O O . GLU A 1 91 ? 5.096 -3.522 8.773 1.00 96.44 91 GLU A O 1
ATOM 733 N N . ARG A 1 92 ? 5.595 -5.291 10.065 1.00 96.75 92 ARG A N 1
ATOM 734 C CA . ARG A 1 92 ? 4.817 -6.241 9.270 1.00 96.75 92 ARG A CA 1
ATOM 735 C C . ARG A 1 92 ? 3.326 -5.916 9.259 1.00 96.75 92 ARG A C 1
ATOM 737 O O . ARG A 1 92 ? 2.714 -6.020 8.201 1.00 96.75 92 ARG A O 1
ATOM 744 N N . VAL A 1 93 ? 2.737 -5.507 10.387 1.00 97.94 93 VAL A N 1
ATOM 745 C CA . VAL A 1 93 ? 1.336 -5.040 10.415 1.00 97.94 93 VAL A CA 1
ATOM 746 C C . VAL A 1 93 ? 1.154 -3.859 9.460 1.00 97.94 93 VAL A C 1
ATOM 748 O O . VAL A 1 93 ? 0.192 -3.857 8.697 1.00 97.94 93 VAL A O 1
ATOM 751 N N . GLY A 1 94 ? 2.085 -2.900 9.459 1.00 97.50 94 GLY A N 1
ATOM 752 C CA . GLY A 1 94 ? 2.095 -1.776 8.524 1.00 97.50 94 GLY A CA 1
ATOM 753 C C . GLY A 1 94 ? 2.089 -2.227 7.064 1.00 97.50 94 GLY A C 1
ATOM 754 O O . GLY A 1 94 ? 1.229 -1.789 6.310 1.00 97.50 94 GLY A O 1
ATOM 755 N N . ARG A 1 95 ? 2.959 -3.173 6.684 1.00 96.31 95 ARG A N 1
ATOM 756 C CA . ARG A 1 95 ? 2.993 -3.737 5.316 1.00 96.31 95 ARG A CA 1
ATOM 757 C C . ARG A 1 95 ? 1.683 -4.426 4.922 1.00 96.31 95 ARG A C 1
ATOM 759 O O . ARG A 1 95 ? 1.221 -4.278 3.799 1.00 96.31 95 ARG A O 1
ATOM 766 N N . VAL A 1 96 ? 1.052 -5.154 5.846 1.00 98.06 96 VAL A N 1
ATOM 767 C CA . VAL A 1 96 ? -0.253 -5.791 5.589 1.00 98.06 96 VAL A CA 1
ATOM 768 C C . VAL A 1 96 ? -1.355 -4.747 5.415 1.00 98.06 96 VAL A C 1
ATOM 770 O O . VAL A 1 96 ? -2.223 -4.916 4.562 1.00 98.06 96 VAL A O 1
ATOM 773 N N . ILE A 1 97 ? -1.332 -3.668 6.202 1.00 98.06 97 ILE A N 1
ATOM 774 C CA . ILE A 1 97 ? -2.282 -2.562 6.044 1.00 98.06 97 ILE A CA 1
ATOM 775 C C . ILE A 1 97 ? -2.059 -1.854 4.705 1.00 98.06 97 ILE A C 1
ATOM 777 O O . ILE A 1 97 ? -3.038 -1.625 4.005 1.00 98.06 97 ILE A O 1
ATOM 781 N N . TYR A 1 98 ? -0.808 -1.568 4.335 1.00 96.00 98 TYR A N 1
ATOM 782 C CA . TYR A 1 98 ? -0.447 -0.991 3.038 1.00 96.00 98 TYR A CA 1
ATOM 783 C C . TYR A 1 98 ? -1.028 -1.813 1.884 1.00 96.00 98 TYR A C 1
ATOM 785 O O . TYR A 1 98 ? -1.812 -1.295 1.098 1.00 96.00 98 TYR A O 1
ATOM 793 N N . ALA A 1 99 ? -0.764 -3.122 1.863 1.00 96.06 99 ALA A N 1
ATOM 794 C CA . ALA A 1 99 ? -1.327 -4.048 0.881 1.00 96.06 99 ALA A CA 1
ATOM 795 C C . ALA A 1 99 ? -2.867 -4.073 0.875 1.00 96.06 99 ALA A C 1
ATOM 797 O O . ALA A 1 99 ? -3.511 -4.210 -0.164 1.00 96.06 99 ALA A O 1
ATOM 798 N N . GLY A 1 100 ? -3.477 -3.925 2.052 1.00 96.38 100 GLY A N 1
ATOM 799 C CA . GLY A 1 100 ? -4.922 -3.808 2.202 1.00 96.38 100 GLY A CA 1
ATOM 800 C C . GLY A 1 100 ? -5.492 -2.502 1.640 1.00 96.38 100 GLY A C 1
ATOM 801 O O . GLY A 1 100 ? -6.621 -2.510 1.151 1.00 96.38 100 GLY A O 1
ATOM 802 N N . LEU A 1 101 ? -4.738 -1.403 1.692 1.00 95.38 101 LEU A N 1
ATOM 803 C CA . LEU A 1 101 ? -5.129 -0.083 1.185 1.00 95.38 101 LEU A CA 1
ATOM 804 C C . LEU A 1 101 ? -4.852 0.072 -0.314 1.00 95.38 101 LEU A C 1
ATOM 806 O O . LEU A 1 101 ? -5.650 0.701 -0.997 1.00 95.38 101 LEU A O 1
ATOM 810 N N . ALA A 1 102 ? -3.782 -0.538 -0.821 1.00 93.81 102 ALA A N 1
ATOM 811 C CA . ALA A 1 102 ? -3.397 -0.475 -2.225 1.00 93.81 102 ALA A CA 1
ATOM 812 C C . ALA A 1 102 ? -4.494 -1.023 -3.156 1.00 93.81 102 ALA A C 1
ATOM 814 O O . ALA A 1 102 ? -5.202 -1.972 -2.781 1.00 93.81 102 ALA A O 1
ATOM 815 N N . PRO A 1 103 ? -4.643 -0.480 -4.376 1.00 92.88 103 PRO A N 1
ATOM 816 C CA . PRO A 1 103 ? -5.442 -1.099 -5.425 1.00 92.88 103 PRO A CA 1
ATOM 817 C C . PRO A 1 103 ? -5.114 -2.585 -5.617 1.00 92.88 103 PRO A C 1
ATOM 819 O O . PRO A 1 103 ? -4.021 -3.063 -5.308 1.00 92.88 103 PRO A O 1
ATOM 822 N N . ALA A 1 104 ? -6.097 -3.346 -6.097 1.00 93.62 104 ALA A N 1
ATOM 823 C CA . ALA A 1 104 ? -5.860 -4.739 -6.452 1.00 93.62 104 ALA A CA 1
ATOM 824 C C . ALA A 1 104 ? -4.893 -4.824 -7.643 1.00 93.62 104 ALA A C 1
ATOM 826 O O . ALA A 1 104 ? -4.828 -3.904 -8.457 1.00 93.62 104 ALA A O 1
ATOM 827 N N . CYS A 1 105 ? -4.180 -5.943 -7.760 1.00 95.19 105 CYS A N 1
ATOM 828 C CA . CYS A 1 105 ? -3.294 -6.176 -8.892 1.00 95.19 105 CYS A CA 1
ATOM 829 C C . CYS A 1 105 ? -4.069 -6.070 -10.213 1.00 95.19 105 CYS A C 1
ATOM 831 O O . CYS A 1 105 ? -5.095 -6.726 -10.382 1.00 95.19 105 CYS A O 1
ATOM 833 N N . GLU A 1 106 ? -3.559 -5.298 -11.170 1.00 95.06 106 GLU A N 1
ATOM 834 C CA . GLU A 1 106 ? -4.221 -5.069 -12.460 1.00 95.06 106 GLU A CA 1
ATOM 835 C C . GLU A 1 106 ? -4.390 -6.347 -13.299 1.00 95.06 106 GLU A C 1
ATOM 837 O O . GLU A 1 106 ? -5.284 -6.426 -14.139 1.00 95.06 106 GLU A O 1
ATOM 842 N N . CYS A 1 107 ? -3.559 -7.363 -13.049 1.00 94.81 107 CYS A N 1
ATOM 843 C CA . CYS A 1 107 ? -3.564 -8.618 -13.790 1.00 94.81 107 CYS A CA 1
ATOM 844 C C . CYS A 1 107 ? -4.545 -9.646 -13.202 1.00 94.81 107 CYS A C 1
ATOM 846 O O . CYS A 1 107 ? -5.384 -10.195 -13.918 1.00 94.81 107 CYS A O 1
ATOM 848 N N . CYS A 1 108 ? -4.461 -9.921 -11.894 1.00 95.19 108 CYS A N 1
ATOM 849 C CA . CYS A 1 108 ? -5.289 -10.946 -11.245 1.00 95.19 108 CYS A CA 1
ATOM 850 C C . CYS A 1 108 ? -6.504 -10.390 -10.493 1.00 95.19 108 CYS A C 1
ATOM 852 O O . CYS A 1 108 ? -7.373 -11.165 -10.100 1.00 95.19 108 CYS A O 1
ATOM 854 N N . ASN A 1 109 ? -6.587 -9.069 -10.320 1.00 94.69 109 ASN A N 1
ATOM 855 C CA . ASN A 1 109 ? -7.635 -8.367 -9.582 1.00 94.69 109 ASN A CA 1
ATOM 856 C C . ASN A 1 109 ? -7.761 -8.811 -8.107 1.00 94.69 109 ASN A C 1
ATOM 858 O O . ASN A 1 109 ? -8.823 -8.678 -7.500 1.00 94.69 109 ASN A O 1
ATOM 862 N N . GLU A 1 110 ? -6.666 -9.300 -7.521 1.00 94.44 110 GLU A N 1
ATOM 863 C CA . GLU A 1 110 ? -6.569 -9.687 -6.111 1.00 94.44 110 GLU A CA 1
ATOM 864 C C . GLU A 1 110 ? -5.639 -8.737 -5.340 1.00 94.44 110 GLU A C 1
ATOM 866 O O . GLU A 1 110 ? -4.690 -8.173 -5.894 1.00 94.44 110 GLU A O 1
ATOM 871 N N . LYS A 1 111 ? -5.900 -8.564 -4.039 1.00 94.12 111 LYS A N 1
ATOM 872 C CA . LYS A 1 111 ? -4.970 -7.880 -3.125 1.00 94.12 111 LYS A CA 1
ATOM 873 C C . LYS A 1 111 ? -3.861 -8.839 -2.710 1.00 94.12 111 LYS A C 1
ATOM 875 O O . LYS A 1 111 ? -4.131 -10.001 -2.411 1.00 94.12 111 LYS A O 1
ATOM 880 N N . SER A 1 112 ? -2.633 -8.338 -2.614 1.00 95.31 112 SER A N 1
ATOM 881 C CA . SER A 1 112 ? -1.484 -9.151 -2.221 1.00 95.31 112 SER A CA 1
ATOM 882 C C . SER A 1 112 ? -0.522 -8.401 -1.312 1.00 95.31 112 SER A C 1
ATOM 884 O O . SER A 1 112 ? -0.430 -7.181 -1.362 1.00 95.31 112 SER A O 1
ATOM 886 N N . ILE A 1 113 ? 0.194 -9.140 -0.460 1.00 95.12 113 ILE A N 1
ATOM 887 C CA . ILE A 1 113 ? 1.163 -8.570 0.491 1.00 95.12 113 ILE A CA 1
ATOM 888 C C . ILE A 1 113 ? 2.421 -8.015 -0.192 1.00 95.12 113 ILE A C 1
ATOM 890 O O . ILE A 1 113 ? 3.144 -7.228 0.409 1.00 95.12 113 ILE A O 1
ATOM 894 N N . ASP A 1 114 ? 2.673 -8.460 -1.416 1.00 93.31 114 ASP A N 1
ATOM 895 C CA . ASP A 1 114 ? 3.772 -8.085 -2.305 1.00 93.31 114 ASP A CA 1
ATOM 896 C C . ASP A 1 114 ? 3.278 -7.194 -3.458 1.00 93.31 114 ASP A C 1
ATOM 898 O O . ASP A 1 114 ? 3.865 -7.191 -4.538 1.00 93.31 114 ASP A O 1
ATOM 902 N N . ILE A 1 115 ? 2.147 -6.507 -3.257 1.00 94.25 115 ILE A N 1
ATOM 903 C CA . ILE A 1 115 ? 1.645 -5.532 -4.218 1.00 94.25 115 ILE A CA 1
ATOM 904 C C . ILE A 1 115 ? 2.604 -4.341 -4.274 1.00 94.25 115 ILE A C 1
ATOM 906 O O . ILE A 1 115 ? 2.953 -3.769 -3.238 1.00 94.25 115 ILE A O 1
ATOM 910 N N . THR A 1 116 ? 2.986 -3.964 -5.488 1.00 91.44 116 THR A N 1
ATOM 911 C CA . THR A 1 116 ? 3.924 -2.875 -5.759 1.00 91.44 116 THR A CA 1
ATOM 912 C C . THR A 1 116 ? 3.313 -1.926 -6.797 1.00 91.44 116 THR A C 1
ATOM 914 O O . THR A 1 116 ? 2.675 -2.399 -7.749 1.00 91.44 116 THR A O 1
ATOM 917 N N . PRO A 1 117 ? 3.463 -0.600 -6.628 1.00 92.44 117 PRO A N 1
ATOM 918 C CA . PRO A 1 117 ? 3.131 0.363 -7.672 1.00 92.44 117 PRO A CA 1
ATOM 919 C C . PRO A 1 117 ? 4.036 0.172 -8.898 1.00 92.44 117 PRO A C 1
ATOM 921 O O . PRO A 1 117 ? 5.220 -0.126 -8.766 1.00 92.44 117 PRO A O 1
ATOM 924 N N . LEU A 1 118 ? 3.491 0.344 -10.099 1.00 91.62 118 LEU A N 1
ATOM 925 C CA . LEU A 1 118 ? 4.286 0.347 -11.323 1.00 91.62 118 LEU A CA 1
ATOM 926 C C . LEU A 1 118 ? 5.048 1.665 -11.463 1.00 91.62 118 LEU A C 1
ATOM 928 O O . LEU A 1 118 ? 4.466 2.739 -11.313 1.00 91.62 118 LEU A O 1
ATOM 932 N N . GLY A 1 119 ? 6.322 1.563 -11.833 1.00 84.62 119 GLY A N 1
ATOM 933 C CA . GLY A 1 119 ? 7.188 2.707 -12.087 1.00 84.62 119 GLY A CA 1
ATOM 934 C C . GLY A 1 119 ? 8.080 3.087 -10.906 1.00 84.62 119 GLY A C 1
ATOM 935 O O . GLY A 1 119 ? 8.183 2.383 -9.905 1.00 84.62 119 GLY A O 1
ATOM 936 N N . TYR A 1 120 ? 8.781 4.211 -11.065 1.00 72.19 120 TYR A N 1
ATOM 937 C CA . TYR A 1 120 ? 9.688 4.741 -10.044 1.00 72.19 120 TYR A CA 1
ATOM 938 C C . TYR A 1 120 ? 8.973 5.656 -9.039 1.00 72.19 120 TYR A C 1
ATOM 940 O O . TYR A 1 120 ? 9.339 5.703 -7.865 1.00 72.19 120 TYR A O 1
ATOM 948 N N . GLU A 1 121 ? 7.952 6.390 -9.491 1.00 68.94 121 GL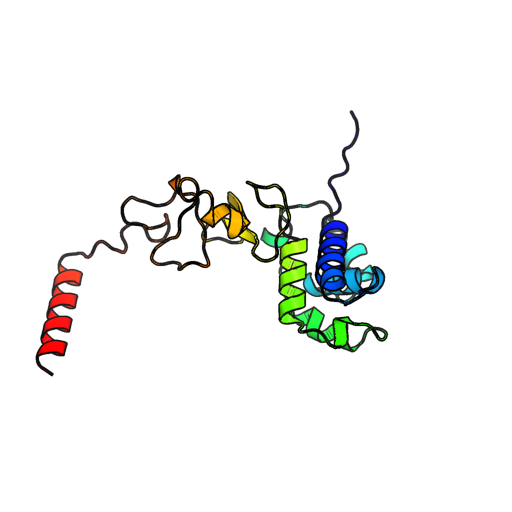U A N 1
ATOM 949 C CA . GLU A 1 121 ? 7.223 7.337 -8.653 1.00 68.94 121 GLU A CA 1
ATOM 950 C C . GLU A 1 121 ? 6.014 6.681 -7.979 1.00 68.94 121 GLU A C 1
ATOM 952 O O . GLU A 1 121 ? 5.016 6.356 -8.613 1.00 68.94 121 GLU A O 1
ATOM 957 N N . GLU A 1 122 ? 6.065 6.562 -6.652 1.00 63.81 122 GLU A N 1
ATOM 958 C CA . GLU A 1 122 ? 4.956 6.024 -5.848 1.00 63.81 122 GLU A CA 1
ATOM 959 C C . GLU A 1 122 ? 3.714 6.937 -5.822 1.00 63.81 122 GLU A C 1
ATOM 961 O O . GLU A 1 122 ? 2.658 6.525 -5.346 1.00 63.81 122 GLU A O 1
ATOM 966 N N . ARG A 1 123 ? 3.832 8.192 -6.279 1.00 66.06 123 ARG A N 1
ATOM 967 C CA . ARG A 1 123 ? 2.790 9.219 -6.112 1.00 66.06 123 ARG A CA 1
ATOM 968 C C . ARG A 1 123 ? 1.768 9.276 -7.234 1.00 66.06 123 ARG A C 1
ATOM 970 O O . ARG A 1 123 ? 0.700 9.816 -7.000 1.00 66.06 123 ARG A O 1
ATOM 977 N N . GLU A 1 124 ? 2.050 8.732 -8.409 1.00 74.25 124 GLU A N 1
ATOM 978 C CA . GLU A 1 124 ? 1.074 8.603 -9.501 1.00 74.25 124 GLU A CA 1
ATOM 979 C C . GLU A 1 124 ? 1.399 7.347 -10.321 1.00 74.25 124 GLU A C 1
ATOM 981 O O . GLU A 1 124 ? 1.765 7.444 -11.490 1.00 74.25 124 GLU A O 1
ATOM 986 N N . PRO A 1 125 ? 1.336 6.153 -9.706 1.00 85.00 125 PRO A N 1
ATOM 987 C CA . PRO A 1 125 ? 1.739 4.941 -10.392 1.00 85.00 125 PRO A CA 1
ATOM 988 C C . PRO A 1 125 ? 0.774 4.602 -11.531 1.00 85.00 125 PRO A C 1
ATOM 990 O O . PRO A 1 125 ? -0.447 4.666 -11.373 1.00 85.00 125 PRO A O 1
ATOM 993 N N . ASP A 1 126 ? 1.325 4.140 -12.655 1.00 84.00 126 ASP A N 1
ATOM 994 C CA . ASP A 1 126 ? 0.568 3.730 -13.854 1.00 84.00 126 ASP A CA 1
ATOM 995 C C . ASP A 1 126 ? -0.307 2.480 -13.640 1.00 84.00 126 ASP A C 1
ATOM 997 O O . ASP A 1 126 ? -1.066 2.058 -14.520 1.00 84.00 126 ASP A O 1
ATOM 1001 N N . GLY A 1 127 ? -0.163 1.837 -12.485 1.00 91.12 127 GLY A N 1
ATOM 1002 C CA . GLY A 1 127 ? -0.899 0.653 -12.081 1.00 91.12 127 GLY A CA 1
ATOM 1003 C C . GLY A 1 127 ? -0.269 -0.002 -10.860 1.00 91.12 127 GLY A C 1
ATOM 1004 O O . GLY A 1 127 ? 0.699 0.494 -10.290 1.00 91.12 127 GLY A O 1
ATOM 1005 N N . TRP A 1 128 ? -0.835 -1.132 -10.453 1.00 93.69 128 TRP A N 1
ATOM 1006 C CA . TRP A 1 128 ? -0.367 -1.906 -9.306 1.00 93.69 128 TRP A CA 1
ATOM 1007 C C . TRP A 1 128 ? -0.293 -3.375 -9.696 1.00 93.69 128 TRP A C 1
ATOM 1009 O O . TRP A 1 128 ? -1.233 -3.914 -10.285 1.00 93.69 128 TRP A O 1
ATOM 1019 N N . VAL A 1 129 ? 0.800 -4.049 -9.355 1.00 95.50 129 VAL A N 1
ATOM 1020 C CA . VAL A 1 129 ? 1.015 -5.455 -9.713 1.00 95.50 129 VAL A CA 1
ATOM 1021 C C . VAL A 1 129 ? 1.59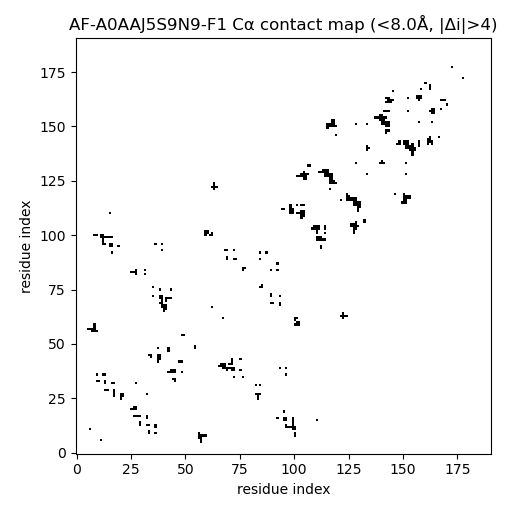8 -6.222 -8.531 1.00 95.50 129 VAL A C 1
ATOM 1023 O O . VAL A 1 129 ? 2.377 -5.680 -7.754 1.00 95.50 129 VAL A O 1
ATOM 1026 N N . CYS A 1 130 ? 1.182 -7.476 -8.347 1.00 95.25 130 CYS A N 1
ATOM 1027 C CA . CYS A 1 130 ? 1.828 -8.353 -7.373 1.00 95.25 130 CYS A CA 1
ATOM 1028 C C . CYS A 1 130 ? 3.043 -9.037 -8.002 1.00 95.25 130 CYS A C 1
ATOM 1030 O O . CYS A 1 130 ? 3.037 -9.333 -9.203 1.00 95.25 130 CYS A O 1
ATOM 1032 N N . GLN A 1 131 ? 4.051 -9.345 -7.185 1.00 92.25 131 GLN A N 1
ATOM 1033 C CA . GLN A 1 131 ? 5.275 -10.012 -7.644 1.00 92.25 131 GLN A CA 1
ATOM 1034 C C . GLN A 1 131 ? 4.987 -11.338 -8.366 1.00 92.25 131 GLN A C 1
ATOM 1036 O O . GLN A 1 131 ? 5.604 -11.629 -9.391 1.00 92.25 131 GLN A O 1
ATOM 1041 N N . ASP A 1 132 ? 3.989 -12.103 -7.912 1.00 93.88 132 ASP A N 1
ATOM 1042 C CA . ASP A 1 132 ? 3.556 -13.339 -8.580 1.00 93.88 132 ASP A CA 1
ATOM 1043 C C . ASP A 1 132 ? 3.079 -13.108 -10.028 1.00 93.88 132 ASP A C 1
ATOM 1045 O O . ASP A 1 132 ? 3.368 -13.917 -10.913 1.00 93.88 132 ASP A O 1
ATOM 1049 N N . CYS A 1 133 ? 2.338 -12.024 -10.296 1.00 95.38 133 CYS A N 1
ATOM 1050 C CA . CYS A 1 133 ? 1.891 -11.705 -11.656 1.00 95.38 133 CYS A CA 1
ATOM 1051 C C . CYS A 1 133 ? 3.035 -11.145 -12.498 1.00 95.38 133 CYS A C 1
ATOM 1053 O O . CYS A 1 133 ? 3.202 -11.588 -13.632 1.00 95.38 133 CYS A O 1
ATOM 1055 N N . ALA A 1 134 ? 3.850 -10.251 -11.938 1.00 93.44 134 ALA A N 1
ATOM 1056 C CA . ALA A 1 134 ? 5.020 -9.715 -12.628 1.00 93.44 134 ALA A CA 1
ATOM 1057 C C . ALA A 1 134 ? 5.982 -10.831 -13.071 1.00 93.44 134 ALA A C 1
ATOM 1059 O O . ALA A 1 134 ? 6.409 -10.862 -14.219 1.00 93.44 134 ALA A O 1
ATOM 1060 N N . SER A 1 135 ? 6.221 -11.816 -12.199 1.00 91.81 135 SER A N 1
ATOM 1061 C CA . SER A 1 135 ? 7.074 -12.976 -12.493 1.00 91.81 135 SER A CA 1
ATOM 1062 C C . SER A 1 135 ? 6.451 -13.959 -13.489 1.00 91.81 135 SER A C 1
ATOM 1064 O O . SER A 1 135 ? 7.152 -14.726 -14.136 1.00 91.81 135 SER A O 1
ATOM 1066 N N . ARG A 1 136 ? 5.118 -14.017 -13.587 1.00 93.88 136 ARG A N 1
ATOM 1067 C CA . ARG A 1 136 ? 4.425 -14.958 -14.480 1.00 93.88 136 ARG A CA 1
ATOM 1068 C C . ARG A 1 136 ? 4.274 -14.420 -15.900 1.00 93.88 136 ARG A C 1
ATOM 1070 O O . ARG A 1 136 ? 4.238 -15.216 -16.838 1.00 93.88 136 ARG A O 1
ATOM 1077 N N . TYR A 1 137 ? 4.143 -13.107 -16.038 1.00 91.81 137 TYR A N 1
ATOM 1078 C CA . TYR A 1 137 ? 3.951 -12.409 -17.305 1.00 91.81 137 TYR A CA 1
ATOM 1079 C C . TYR A 1 137 ? 5.183 -11.547 -17.614 1.00 91.81 137 TYR A C 1
ATOM 1081 O O . TYR A 1 137 ? 5.083 -10.336 -17.777 1.00 91.81 137 TYR A O 1
ATOM 1089 N N . GLU A 1 138 ? 6.357 -12.184 -17.696 1.00 87.44 138 GLU A N 1
ATOM 1090 C CA . GLU A 1 138 ? 7.660 -11.530 -17.955 1.00 87.44 138 GLU A CA 1
ATOM 1091 C C . GLU A 1 138 ? 7.722 -10.786 -19.306 1.00 87.44 138 GLU A C 1
ATOM 1093 O O . GLU A 1 138 ? 8.638 -10.009 -19.555 1.00 87.44 138 GLU A O 1
ATOM 1098 N N . GLU A 1 139 ? 6.764 -11.030 -20.207 1.00 90.75 139 GLU A N 1
ATOM 1099 C CA . GLU A 1 139 ? 6.621 -10.279 -21.461 1.00 90.75 139 GLU A CA 1
ATOM 1100 C C . GLU A 1 139 ? 5.915 -8.925 -21.280 1.00 90.75 139 GLU A C 1
ATOM 1102 O O . GLU A 1 139 ? 6.126 -8.016 -22.082 1.00 90.75 139 GLU A O 1
ATOM 1107 N N . ASP A 1 140 ? 5.118 -8.782 -20.218 1.00 93.31 140 ASP A N 1
ATOM 1108 C CA . ASP A 1 140 ? 4.335 -7.582 -19.913 1.00 93.31 140 ASP A CA 1
ATOM 1109 C C . ASP A 1 140 ? 5.017 -6.696 -18.859 1.00 93.31 140 ASP A C 1
ATOM 1111 O O . ASP A 1 140 ? 4.782 -5.483 -18.822 1.00 93.31 140 ASP A O 1
ATOM 1115 N N . TYR A 1 141 ? 5.888 -7.276 -18.028 1.00 94.56 141 TYR A N 1
ATOM 1116 C CA . TYR A 1 141 ? 6.571 -6.603 -16.922 1.00 94.56 141 TYR A CA 1
ATOM 1117 C C . TYR A 1 141 ? 8.085 -6.811 -16.973 1.00 94.56 141 TYR A C 1
ATOM 1119 O O . TYR A 1 141 ? 8.569 -7.863 -17.377 1.00 94.56 141 TYR A O 1
ATOM 1127 N N . ALA A 1 142 ? 8.841 -5.807 -16.533 1.00 93.00 142 ALA A N 1
ATOM 1128 C CA . ALA A 1 142 ? 10.297 -5.852 -16.499 1.00 93.00 142 ALA A CA 1
ATOM 1129 C C . ALA A 1 142 ? 10.865 -5.022 -15.338 1.00 93.00 142 ALA A C 1
ATOM 1131 O O . ALA A 1 142 ? 10.175 -4.195 -14.741 1.00 93.00 142 ALA A O 1
ATOM 1132 N N . PHE A 1 143 ? 12.148 -5.233 -15.043 1.00 92.31 143 PHE A N 1
ATOM 1133 C CA . PHE A 1 143 ? 12.886 -4.528 -13.996 1.00 92.31 143 PHE A CA 1
ATOM 1134 C C . PHE A 1 143 ? 13.969 -3.652 -14.616 1.00 92.31 143 PHE A C 1
ATOM 1136 O O . PHE A 1 143 ? 14.623 -4.044 -15.586 1.00 92.31 143 PHE A O 1
ATOM 1143 N N . CYS A 1 144 ? 14.195 -2.476 -14.032 1.00 91.94 144 CYS A N 1
ATOM 1144 C CA . CYS A 1 144 ? 15.330 -1.652 -14.414 1.00 91.94 144 CYS A CA 1
ATOM 1145 C C . CYS A 1 144 ? 16.608 -2.169 -13.749 1.00 91.94 144 CYS A C 1
ATOM 1147 O O . CYS A 1 144 ? 16.658 -2.364 -12.533 1.00 91.94 144 CYS A O 1
ATOM 1149 N N . ARG A 1 145 ? 17.683 -2.298 -14.533 1.00 91.69 145 ARG A N 1
ATOM 1150 C CA . ARG A 1 145 ? 18.996 -2.743 -14.042 1.00 91.69 145 ARG A CA 1
ATOM 1151 C C . ARG A 1 145 ? 19.621 -1.841 -12.966 1.00 91.69 145 ARG A C 1
ATOM 1153 O O . ARG A 1 145 ? 20.546 -2.288 -12.295 1.00 91.69 145 ARG A O 1
ATOM 1160 N N . PHE A 1 146 ? 19.159 -0.594 -12.839 1.00 91.12 146 PHE A N 1
ATOM 1161 C CA . PHE A 1 146 ? 19.676 0.395 -11.887 1.00 91.12 146 PHE A CA 1
ATOM 1162 C C . PHE A 1 146 ? 18.758 0.600 -10.672 1.00 91.12 146 PHE A C 1
ATOM 1164 O O . PHE A 1 146 ? 19.257 0.815 -9.572 1.00 91.12 146 PHE A O 1
ATOM 1171 N N . CYS A 1 147 ? 17.436 0.464 -10.832 1.00 88.50 147 CYS A N 1
ATOM 1172 C CA . CYS A 1 147 ? 16.483 0.593 -9.720 1.00 88.50 147 CYS A CA 1
ATOM 1173 C C . CYS A 1 147 ? 16.516 -0.605 -8.761 1.00 88.50 147 CYS A C 1
ATOM 1175 O O . CYS A 1 147 ? 16.218 -0.458 -7.580 1.00 88.50 147 CYS A O 1
ATOM 1177 N N . GLY A 1 148 ? 16.872 -1.790 -9.266 1.00 84.81 148 GLY A N 1
ATOM 1178 C CA . GLY A 1 148 ? 16.780 -3.045 -8.523 1.00 84.81 148 GLY A CA 1
ATOM 1179 C C . GLY A 1 148 ? 15.429 -3.747 -8.693 1.00 84.81 148 GLY A C 1
ATOM 1180 O O . GLY A 1 148 ? 14.541 -3.275 -9.399 1.00 84.81 148 GLY A O 1
ATOM 1181 N N . GLU A 1 149 ? 15.293 -4.907 -8.050 1.00 83.00 149 GLU A N 1
ATOM 1182 C CA . GLU A 1 149 ? 14.156 -5.831 -8.226 1.00 83.00 149 GLU A CA 1
ATOM 1183 C C . GLU A 1 149 ? 12.887 -5.411 -7.462 1.00 83.00 149 GLU A C 1
ATOM 1185 O O . GLU A 1 149 ? 11.813 -5.973 -7.667 1.00 83.00 149 GLU A O 1
ATOM 1190 N N . ASP A 1 150 ? 12.985 -4.399 -6.599 1.00 82.94 150 ASP A N 1
ATOM 1191 C CA . ASP A 1 150 ? 11.835 -3.871 -5.858 1.00 82.94 150 ASP A CA 1
ATOM 1192 C C . ASP A 1 150 ? 10.950 -2.947 -6.720 1.00 82.94 150 ASP A C 1
ATOM 1194 O O . ASP A 1 150 ? 9.818 -2.656 -6.333 1.00 82.94 150 ASP A O 1
ATOM 1198 N N . TYR A 1 151 ? 11.431 -2.523 -7.897 1.00 88.38 151 TYR A N 1
ATOM 1199 C CA . TYR A 1 151 ? 10.724 -1.622 -8.813 1.00 88.38 151 TYR A CA 1
ATOM 1200 C C . TYR A 1 151 ? 10.314 -2.349 -10.092 1.00 88.38 151 TYR A C 1
ATOM 1202 O O . TYR A 1 151 ? 11.158 -2.738 -10.904 1.00 88.38 151 TYR A O 1
ATOM 1210 N N . ILE A 1 152 ? 9.004 -2.494 -10.285 1.00 92.75 152 ILE A N 1
ATOM 1211 C CA . ILE A 1 152 ? 8.427 -3.158 -11.455 1.00 92.75 152 ILE A CA 1
ATOM 1212 C C . ILE A 1 152 ? 7.941 -2.101 -12.444 1.00 92.75 152 ILE A C 1
ATOM 1214 O O . ILE A 1 152 ? 7.226 -1.170 -12.080 1.00 92.75 152 ILE A O 1
ATOM 1218 N N . TYR A 1 153 ? 8.285 -2.281 -13.712 1.00 93.12 153 TYR A N 1
ATOM 1219 C CA . TYR A 1 153 ? 7.847 -1.447 -14.827 1.00 93.12 153 TYR A CA 1
ATOM 1220 C C . TYR A 1 153 ? 7.029 -2.286 -15.805 1.00 93.12 153 TYR A C 1
ATOM 1222 O O . TYR A 1 153 ? 7.161 -3.515 -15.840 1.00 93.12 153 TYR A O 1
ATOM 1230 N N . ARG A 1 154 ? 6.218 -1.643 -16.654 1.00 93.69 154 ARG A N 1
ATOM 1231 C CA . ARG A 1 154 ? 5.726 -2.335 -17.850 1.00 93.69 154 ARG A CA 1
ATOM 1232 C C . ARG A 1 154 ? 6.916 -2.580 -18.771 1.00 93.69 154 ARG A C 1
ATOM 1234 O O . ARG A 1 154 ? 7.767 -1.709 -18.941 1.00 93.69 154 ARG A O 1
ATOM 1241 N N . ALA A 1 155 ? 6.963 -3.744 -19.408 1.00 93.88 155 ALA A N 1
ATOM 1242 C CA . ALA A 1 155 ? 8.060 -4.096 -20.308 1.00 93.88 155 ALA A CA 1
ATOM 1243 C C . ALA A 1 155 ? 8.224 -3.085 -21.459 1.00 93.88 155 ALA A C 1
ATOM 1245 O O . ALA A 1 155 ? 9.338 -2.840 -21.910 1.00 93.88 155 ALA A O 1
ATOM 1246 N N . ALA A 1 156 ? 7.127 -2.453 -21.891 1.00 92.81 156 ALA A N 1
ATOM 1247 C CA . ALA A 1 156 ? 7.134 -1.413 -22.919 1.00 92.81 156 ALA A CA 1
ATOM 1248 C C . ALA A 1 156 ? 7.892 -0.130 -22.521 1.00 92.81 156 ALA A C 1
ATOM 1250 O O . ALA A 1 156 ? 8.340 0.595 -23.410 1.00 92.81 156 ALA A O 1
ATOM 1251 N N . ASP A 1 157 ? 8.053 0.133 -21.221 1.00 92.44 157 ASP A N 1
ATOM 1252 C CA . ASP A 1 157 ? 8.730 1.328 -20.698 1.00 92.44 157 ASP A CA 1
ATOM 1253 C C . ASP A 1 157 ? 10.232 1.099 -20.479 1.00 92.44 157 ASP A C 1
ATOM 1255 O O . ASP A 1 157 ? 10.988 2.045 -20.253 1.00 92.44 157 ASP A O 1
ATOM 1259 N N . ILE A 1 158 ? 10.680 -0.157 -20.562 1.00 93.31 158 ILE A N 1
ATOM 1260 C CA . ILE A 1 158 ? 12.087 -0.527 -20.455 1.00 93.31 158 ILE A CA 1
ATOM 1261 C C . ILE A 1 158 ? 12.723 -0.528 -21.845 1.00 93.31 158 ILE A C 1
ATOM 1263 O O . ILE A 1 158 ? 12.269 -1.195 -22.777 1.00 93.31 158 ILE A O 1
ATOM 1267 N N . ASN A 1 159 ? 13.815 0.221 -21.997 1.00 93.12 159 ASN A N 1
ATOM 1268 C CA . ASN A 1 159 ? 14.539 0.277 -23.260 1.00 93.12 159 ASN A CA 1
ATOM 1269 C C . ASN A 1 159 ? 15.326 -1.029 -23.525 1.00 93.12 159 ASN A C 1
ATOM 1271 O O . ASN A 1 159 ? 15.503 -1.886 -22.660 1.00 93.12 159 ASN A O 1
ATOM 1275 N N . HIS A 1 160 ? 15.882 -1.168 -24.731 1.00 92.25 160 HIS A N 1
ATOM 1276 C CA . HIS A 1 160 ? 16.673 -2.345 -25.129 1.00 92.25 160 HIS A CA 1
ATOM 1277 C C . HIS A 1 160 ? 17.938 -2.606 -24.281 1.00 92.25 160 HIS A C 1
ATOM 1279 O O . HIS A 1 160 ? 18.562 -3.655 -24.439 1.00 92.25 160 HIS A O 1
ATOM 1285 N N . ARG A 1 161 ? 18.345 -1.662 -23.423 1.00 92.44 161 ARG A N 1
ATOM 1286 C CA . ARG A 1 161 ? 19.490 -1.767 -22.504 1.00 92.44 161 ARG A CA 1
ATOM 1287 C C . ARG A 1 161 ? 19.076 -2.176 -21.085 1.00 92.44 161 ARG A C 1
ATOM 1289 O O . ARG A 1 161 ? 19.950 -2.345 -20.235 1.00 92.44 161 ARG A O 1
ATOM 1296 N N . GLY A 1 162 ? 17.778 -2.367 -20.834 1.00 92.56 162 GLY A N 1
ATOM 1297 C CA . GLY A 1 162 ? 17.245 -2.706 -19.513 1.00 92.56 162 GLY A CA 1
ATOM 1298 C C . GLY A 1 162 ? 17.078 -1.494 -18.591 1.00 92.56 162 GLY A C 1
ATOM 1299 O O . GLY A 1 162 ? 17.152 -1.636 -17.370 1.00 92.56 162 GLY A O 1
ATOM 1300 N N . GLU A 1 163 ? 16.910 -0.298 -19.153 1.00 94.06 163 GLU A N 1
ATOM 1301 C CA . GLU A 1 163 ? 16.806 0.956 -18.405 1.00 94.06 163 GLU A CA 1
ATOM 1302 C C . GLU A 1 163 ? 15.376 1.491 -18.462 1.00 94.06 163 GLU A C 1
ATOM 1304 O O . GLU A 1 163 ? 14.746 1.470 -19.523 1.00 94.06 163 GLU A O 1
ATOM 1309 N N . CYS A 1 164 ? 14.873 1.975 -17.326 1.00 92.19 164 CYS A N 1
ATOM 1310 C CA . CYS A 1 164 ? 13.624 2.727 -17.281 1.00 92.19 164 CYS A CA 1
ATOM 1311 C C . CYS A 1 164 ? 13.831 4.155 -17.822 1.00 92.19 164 CYS A C 1
ATOM 1313 O O . CYS A 1 164 ? 14.977 4.562 -18.038 1.00 92.19 164 CYS A O 1
ATOM 1315 N N . PRO A 1 165 ? 12.754 4.938 -18.026 1.00 90.75 165 PRO A N 1
ATOM 1316 C CA . PRO A 1 165 ? 12.857 6.289 -18.580 1.00 90.75 165 PRO A CA 1
ATOM 1317 C C . PRO A 1 165 ? 13.804 7.218 -17.808 1.00 90.75 165 PRO A C 1
ATOM 1319 O O . PRO A 1 165 ? 14.532 7.980 -18.440 1.00 90.75 165 PRO A O 1
ATOM 1322 N N . GLU A 1 166 ? 13.845 7.099 -16.478 1.00 89.62 166 GLU A N 1
ATOM 1323 C CA . GLU A 1 166 ? 14.710 7.908 -15.606 1.00 89.62 166 GLU A CA 1
ATOM 1324 C C . GLU A 1 166 ? 16.200 7.583 -15.765 1.00 89.62 166 GLU A C 1
ATOM 1326 O O . GLU A 1 166 ? 17.030 8.481 -15.685 1.00 89.62 166 GLU A O 1
ATOM 1331 N N . HIS A 1 167 ? 16.541 6.324 -16.055 1.00 91.00 167 HIS A N 1
ATOM 1332 C CA . HIS A 1 167 ? 17.929 5.869 -16.208 1.00 91.00 167 HIS A CA 1
ATOM 1333 C C . HIS A 1 167 ? 18.324 5.658 -17.682 1.00 91.00 167 HIS A C 1
ATOM 1335 O O . HIS A 1 167 ? 19.269 4.930 -17.998 1.00 91.00 167 HIS A O 1
ATOM 1341 N N . ASN A 1 168 ? 17.569 6.240 -18.617 1.00 91.62 168 ASN A N 1
ATOM 1342 C CA . ASN A 1 168 ? 17.783 6.041 -20.045 1.00 91.62 168 ASN A CA 1
ATOM 1343 C C . ASN A 1 168 ? 19.115 6.656 -20.498 1.00 91.62 168 ASN A C 1
ATOM 1345 O O . ASN A 1 168 ? 19.281 7.875 -20.508 1.00 91.62 168 ASN A O 1
ATOM 1349 N N . GLY A 1 169 ? 20.032 5.803 -20.947 1.00 88.94 169 GLY A N 1
ATOM 1350 C CA . GLY A 1 169 ? 21.365 6.188 -21.394 1.00 88.94 169 GLY A CA 1
ATOM 1351 C C . GLY A 1 169 ? 22.432 6.137 -20.306 1.00 88.94 169 GLY A C 1
ATOM 1352 O O . GLY A 1 169 ? 23.590 6.354 -20.635 1.00 88.94 169 GLY A O 1
ATOM 1353 N N . GLU A 1 170 ? 22.103 5.787 -19.060 1.00 89.62 170 GLU A N 1
ATOM 1354 C CA . GLU A 1 170 ? 23.100 5.712 -17.979 1.00 89.62 170 GLU A CA 1
ATOM 1355 C C . GLU A 1 170 ? 24.128 4.590 -18.163 1.00 89.62 170 GLU A C 1
ATOM 1357 O O . GLU A 1 170 ? 25.204 4.629 -17.574 1.00 89.62 170 GLU A O 1
ATOM 1362 N N . SER A 1 171 ? 23.841 3.586 -18.999 1.00 87.94 171 SER A N 1
ATOM 1363 C CA . SER A 1 171 ? 24.851 2.602 -19.413 1.00 87.94 171 SER A CA 1
ATOM 1364 C C . SER A 1 171 ? 25.705 3.034 -20.610 1.00 87.94 171 SER A C 1
ATOM 1366 O O . SER A 1 171 ? 26.523 2.241 -21.081 1.00 87.94 171 SER A O 1
ATOM 1368 N N . VAL A 1 172 ? 25.496 4.235 -21.158 1.00 87.12 172 VAL A N 1
ATOM 1369 C CA . VAL A 1 172 ? 26.308 4.791 -22.246 1.00 87.12 172 VAL A CA 1
ATOM 1370 C C . VAL A 1 172 ? 27.334 5.733 -21.643 1.00 87.12 172 VAL A C 1
ATOM 1372 O O . VAL A 1 172 ? 27.006 6.870 -21.328 1.00 87.12 172 VAL A O 1
ATOM 1375 N N . TYR A 1 173 ? 28.568 5.254 -21.542 1.00 81.25 173 TYR A N 1
ATOM 1376 C CA . TYR A 1 173 ? 29.695 6.097 -21.179 1.00 81.25 173 TYR A CA 1
ATOM 1377 C C . TYR A 1 173 ? 30.091 6.980 -22.360 1.00 81.25 173 TYR A C 1
ATOM 1379 O O . TYR A 1 173 ? 30.077 6.535 -23.516 1.00 81.25 173 TYR A O 1
ATOM 1387 N N . ASP A 1 174 ? 30.419 8.235 -22.081 1.00 84.00 174 ASP A N 1
ATOM 1388 C CA . ASP A 1 174 ? 31.148 9.049 -23.043 1.00 84.00 174 ASP A CA 1
ATOM 1389 C C . ASP A 1 174 ? 32.645 8.692 -23.062 1.00 84.00 174 ASP A C 1
ATOM 1391 O O . ASP A 1 174 ? 33.126 7.858 -22.298 1.00 84.00 174 ASP A O 1
ATOM 1395 N N . VAL A 1 175 ? 33.389 9.289 -23.996 1.00 83.94 175 VAL A N 1
ATOM 1396 C CA . VAL A 1 175 ? 34.814 8.972 -24.180 1.00 83.94 175 VAL A CA 1
ATOM 1397 C C . VAL A 1 175 ? 35.638 9.326 -22.938 1.00 83.94 175 VAL A C 1
ATOM 1399 O O . VAL A 1 175 ? 36.594 8.621 -22.638 1.00 83.94 175 VAL A O 1
ATOM 1402 N N . GLU A 1 176 ? 35.281 10.393 -22.217 1.00 81.00 176 GLU A N 1
ATOM 1403 C CA . GLU A 1 176 ? 36.005 10.786 -21.004 1.00 81.00 176 GLU A CA 1
ATOM 1404 C C . GLU A 1 176 ? 35.722 9.786 -19.873 1.00 81.00 176 GLU A C 1
ATOM 1406 O O . GLU A 1 176 ? 36.642 9.349 -19.184 1.00 81.00 176 GLU A O 1
ATOM 1411 N N . GLU A 1 177 ? 34.472 9.343 -19.733 1.00 83.81 177 GLU A N 1
ATOM 1412 C CA . GLU A 1 177 ? 34.075 8.319 -18.764 1.00 83.81 177 GLU A CA 1
ATOM 1413 C C . GLU A 1 177 ? 34.690 6.940 -19.069 1.00 83.81 177 GLU A C 1
ATOM 1415 O O . GLU A 1 177 ? 35.088 6.224 -18.146 1.00 83.81 177 GLU A O 1
ATOM 1420 N N . GLU A 1 178 ? 34.808 6.564 -20.348 1.00 84.12 178 GLU A N 1
ATOM 1421 C CA . GLU A 1 178 ? 35.519 5.349 -20.771 1.00 84.12 178 GLU A CA 1
ATOM 1422 C C . GLU A 1 178 ? 37.012 5.422 -20.406 1.00 84.12 178 GLU A C 1
ATOM 1424 O O . GLU A 1 178 ? 37.546 4.479 -19.815 1.00 84.12 178 GLU A O 1
ATOM 1429 N N . GLU A 1 179 ? 37.674 6.550 -20.692 1.00 82.81 179 GLU A N 1
ATOM 1430 C CA . GLU A 1 179 ? 39.086 6.774 -20.350 1.00 82.81 179 GLU A CA 1
ATOM 1431 C C . GLU A 1 179 ? 39.328 6.729 -18.829 1.00 82.81 179 GLU A C 1
ATOM 1433 O O . GLU A 1 179 ? 40.305 6.123 -18.369 1.00 82.81 179 GLU A O 1
ATOM 1438 N N . ASP A 1 180 ? 38.423 7.305 -18.035 1.00 84.50 180 ASP A N 1
ATOM 1439 C CA . ASP A 1 180 ? 38.493 7.279 -16.572 1.00 84.50 180 ASP A CA 1
ATOM 1440 C C . ASP A 1 180 ? 38.327 5.855 -16.009 1.00 84.50 180 ASP A C 1
ATOM 1442 O O . ASP A 1 180 ? 39.057 5.452 -15.092 1.00 84.50 180 ASP A O 1
ATOM 1446 N N . MET A 1 181 ? 37.405 5.056 -16.562 1.00 82.31 181 MET A N 1
ATOM 1447 C CA . MET A 1 181 ? 37.228 3.657 -16.159 1.00 82.31 181 MET A CA 1
ATOM 1448 C C . MET A 1 181 ? 38.438 2.790 -16.508 1.00 82.31 181 MET A C 1
ATOM 1450 O O . MET A 1 181 ? 38.877 1.991 -15.672 1.00 82.31 181 MET A O 1
ATOM 1454 N N . ASP A 1 182 ? 38.997 2.958 -17.706 1.00 84.06 182 ASP A N 1
ATOM 1455 C CA . ASP A 1 182 ? 40.197 2.242 -18.138 1.00 84.06 182 ASP A CA 1
ATOM 1456 C C . ASP A 1 182 ? 41.391 2.602 -17.244 1.00 84.06 182 ASP A C 1
ATOM 1458 O O . ASP A 1 182 ? 42.088 1.713 -16.741 1.00 84.06 182 ASP A O 1
ATOM 1462 N N . SER A 1 183 ? 41.567 3.892 -16.932 1.00 84.81 183 SER A N 1
ATOM 1463 C CA . SER A 1 183 ? 42.607 4.351 -16.007 1.00 84.81 183 SER A CA 1
ATOM 1464 C C . SER A 1 183 ? 42.443 3.754 -14.602 1.00 84.81 183 SER A C 1
ATOM 1466 O O . SER A 1 183 ? 43.439 3.399 -13.960 1.00 84.81 183 SER A O 1
ATOM 1468 N N . LEU A 1 184 ? 41.214 3.636 -14.088 1.00 85.12 184 LEU A N 1
ATOM 1469 C CA . LEU A 1 184 ? 40.948 3.012 -12.787 1.00 85.12 184 LEU A CA 1
ATOM 1470 C C . LEU A 1 184 ? 41.248 1.505 -12.806 1.00 85.12 184 LEU A C 1
ATOM 1472 O O . LEU A 1 184 ? 41.844 0.980 -11.859 1.00 85.12 184 LEU A O 1
ATOM 1476 N N . ALA A 1 185 ? 40.856 0.807 -13.872 1.00 84.56 185 ALA A N 1
ATOM 1477 C CA . ALA A 1 185 ? 41.108 -0.620 -14.037 1.00 84.56 185 ALA A CA 1
ATOM 1478 C C . ALA A 1 185 ? 42.612 -0.927 -14.116 1.00 84.56 185 ALA A C 1
ATOM 1480 O O . ALA A 1 185 ? 43.083 -1.858 -13.456 1.00 84.56 185 ALA A O 1
ATOM 1481 N N . GLU A 1 186 ? 43.379 -0.119 -14.855 1.00 82.94 186 GLU A N 1
ATOM 1482 C CA . GLU A 1 186 ? 44.840 -0.222 -14.905 1.00 82.94 186 GLU A CA 1
ATOM 1483 C C . GLU A 1 186 ? 45.482 0.002 -13.530 1.00 82.94 186 GLU A C 1
ATOM 1485 O O . GLU A 1 186 ? 46.393 -0.739 -13.149 1.00 82.94 186 GLU A O 1
ATOM 1490 N N . TYR A 1 187 ? 45.005 0.979 -12.750 1.00 87.88 187 TYR A N 1
ATOM 1491 C CA . TYR A 1 187 ? 45.503 1.212 -11.392 1.00 87.88 187 TYR A CA 1
ATOM 1492 C C . TYR A 1 187 ? 45.274 -0.007 -10.487 1.00 87.88 187 TYR A C 1
ATOM 1494 O O . TYR A 1 187 ? 46.199 -0.449 -9.807 1.00 87.88 187 TYR A O 1
ATOM 1502 N N . LEU A 1 188 ? 44.067 -0.582 -10.508 1.00 86.25 188 LEU A N 1
ATOM 1503 C CA . LEU A 1 188 ? 43.702 -1.745 -9.689 1.00 86.25 188 LEU A CA 1
ATOM 1504 C C . LEU A 1 188 ? 44.431 -3.036 -10.085 1.00 86.25 188 LEU A C 1
ATOM 1506 O O . LEU A 1 188 ? 44.579 -3.923 -9.254 1.00 86.25 188 LEU A O 1
ATOM 1510 N N . GLN A 1 189 ? 44.863 -3.182 -11.339 1.00 83.81 189 GLN A N 1
ATOM 1511 C CA . GLN A 1 189 ? 45.652 -4.347 -11.765 1.00 83.81 189 GLN A CA 1
ATOM 1512 C C . GLN A 1 189 ? 47.131 -4.243 -11.377 1.00 83.81 189 GLN A C 1
ATOM 1514 O O . GLN A 1 189 ? 47.806 -5.264 -11.241 1.00 83.81 189 GLN A O 1
ATOM 1519 N N . ASN A 1 190 ? 47.639 -3.021 -11.219 1.00 84.00 190 ASN A N 1
ATOM 1520 C CA . ASN A 1 190 ? 49.050 -2.748 -10.949 1.00 84.00 190 ASN A CA 1
ATOM 1521 C C . ASN A 1 190 ? 49.366 -2.518 -9.457 1.00 84.00 190 ASN A C 1
ATOM 1523 O O . ASN A 1 190 ? 50.537 -2.321 -9.112 1.00 84.00 190 ASN A O 1
ATOM 1527 N N . HIS A 1 191 ? 48.358 -2.563 -8.580 1.00 72.38 191 HIS A N 1
ATOM 1528 C CA . HIS A 1 191 ? 48.462 -2.347 -7.132 1.00 72.38 191 HIS A CA 1
ATOM 1529 C C . HIS A 1 191 ? 47.686 -3.395 -6.332 1.00 72.38 191 HIS A C 1
ATOM 1531 O O . HIS A 1 191 ? 48.118 -3.660 -5.185 1.00 72.38 191 HIS A O 1
#

Mean predicted aligned error: 6.76 Å

Nearest PDB structures (foldseek):
  6yu1-assembly2_c  TM=2.211E-01  e=8.962E+00  Homo sapiens

Solvent-accessible surface area (backbone atoms only — not comparable to full-atom values): 10859 Å² total; per-residue (Å²): 130,84,83,74,71,62,68,47,35,60,61,47,14,31,49,45,39,32,51,62,33,41,80,70,79,38,82,56,52,69,74,57,36,42,31,47,51,22,8,29,60,63,27,96,29,46,66,54,50,73,68,39,88,84,62,64,57,56,49,64,63,50,73,35,76,50,76,63,43,49,67,40,34,68,69,45,50,75,74,48,77,94,58,67,73,66,80,48,64,58,68,60,51,42,47,37,36,49,25,23,49,45,62,44,15,73,86,79,67,45,71,37,79,57,51,38,54,27,45,89,53,72,55,75,41,89,44,33,41,28,57,73,56,43,70,70,40,58,82,58,23,38,53,27,79,83,76,36,87,88,34,43,31,50,30,88,57,39,46,101,86,35,25,33,78,92,49,62,62,72,88,60,69,52,74,66,56,48,52,52,50,52,54,52,52,54,50,65,74,76,106

Secondary structure (DSSP, 8-state):
----PPPPHHHHHHHHHHHHHHTTT----HHHHHHHHHHHTT-SSHHHHHT-TT--TT-TTHHHHS---SHHHHHHGGGSSS-GGGGS-HHHHHHHHHHHHSPPPTTT----TTEEEBSS-TTS-S-EEEHHHHHH-TTTEEE-TTT-TT-EEEGGGS-TTS--GGGTTTT---HHHHHHHHHHHHHHHH-